Protein AF-A0A9R0U223-F1 (afdb_monomer_lite)

Secondary structure (DSSP, 8-state):
-HHHHHHHHHHHHHHTTTTTTS-HHHHHHH-S-GGGHHHHS-SB-PPPTTTT-SPP--HHHHHHHHHHHHHHHHHHHHHHHHHHHHTTPPPPPHHHHHHHHHHHHHHHHHHHHHT-SS-----HHHHHHHHHH----HHHHHHHHHHHHHHHHBHHHHHHHHTS-HHHHHHHHHHHHHHHHHHHHHGGGGS-TTSHHHHHHHHHHHHHHHHHHHHHHHHHHHHSS-S---S-HHHHHHHHHHTS----------------

pLDDT: mean 73.95, std 15.24, range [24.78, 93.31]

Organism: Triticum turgidum subsp. durum (NCBI:txid4567)

Radius of gyration: 22.35 Å; chains: 1; bounding box: 67×40×58 Å

Sequence (260 aa):
MSVAIVWLYAFFLTVGGAYKNAAPKTQFHCRTDRSGLVGGAPWITVPYPFQWGAPTFDAGECFAMMAAAFVALVESTGAFIAVSRYASATPCPPSVMSRGIGWQGVGILLAGLFGTANGCSVSVENAGLLGLTRVGSRRVVQISAGFMLFFSILGKFGAVFASIPGPIIAAIYCLLFAYVGMAGVGFLQFCNLNSFRTKFILGFSLFMGISVPQYFNEYTSVAGFGPVHTHARWVSSSANQVLFSYNGYHLTPRVKNQST

Foldseek 3Di:
DVLVVLQVVLACCQVVCVCVPPDVVCCQFSHLCPPVLLVPWDQFDDQDFQPVHDDDDQPLVVLQVVLVLVVLLVLQLVLLQLLCVLLVHDGDDPVNSVVVSVVQVVQQVVCVRSVVVDGRHDDPVVSVVCSVVSDPDPVVVVVVVVVVVVCVRRRSSVSSVVSRGPVSVVVVVVVVVVVSVVVVVVCCVVPDPVDPVVVCVVVVVVCCVPVQLVVQVVVCVVVVAGPDDDPPPSNRNNCCCRRHVDPPPPPPDPPPPPDD

InterPro domains:
  IPR006043 Nucleobase cation symporter 2 family [PF00860] (3-216)

Structure (mmCIF, N/CA/C/O backbone):
data_AF-A0A9R0U223-F1
#
_entry.id   AF-A0A9R0U223-F1
#
loop_
_atom_site.group_PDB
_atom_site.id
_atom_site.type_symbol
_atom_site.label_atom_id
_atom_site.label_alt_id
_atom_site.label_comp_id
_atom_site.label_asym_id
_atom_site.label_entity_id
_atom_site.label_seq_id
_atom_site.pdbx_PDB_ins_code
_atom_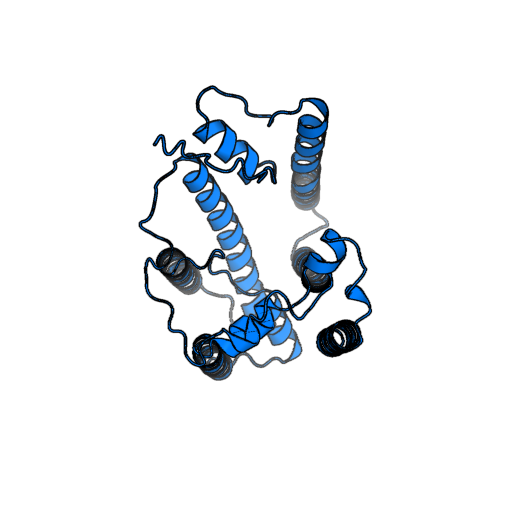site.Cartn_x
_atom_site.Cartn_y
_atom_site.Cartn_z
_atom_site.occupancy
_atom_site.B_iso_or_equiv
_atom_site.auth_seq_id
_atom_site.auth_comp_id
_atom_site.auth_asym_id
_atom_site.auth_atom_id
_atom_site.pdbx_PDB_model_num
ATOM 1 N N . MET A 1 1 ? -10.999 9.219 -18.852 1.00 51.84 1 MET A N 1
ATOM 2 C CA . MET A 1 1 ? -10.993 9.913 -20.162 1.00 51.84 1 MET A CA 1
ATOM 3 C C . MET A 1 1 ? -9.710 10.719 -20.372 1.00 51.84 1 MET A C 1
ATOM 5 O O . MET A 1 1 ? -9.021 10.445 -21.342 1.00 51.84 1 MET A O 1
ATOM 9 N N . SER A 1 2 ? -9.312 11.614 -19.458 1.00 61.16 2 SER A N 1
ATOM 10 C CA . SER A 1 2 ? -8.068 12.405 -19.586 1.00 61.16 2 SER A CA 1
ATOM 11 C C . SER A 1 2 ? -6.789 11.562 -19.711 1.00 61.16 2 SER A C 1
ATOM 13 O O . SER A 1 2 ? -5.981 11.817 -20.593 1.00 61.16 2 SER A O 1
ATOM 15 N N . VAL A 1 3 ? -6.631 10.510 -18.901 1.00 64.38 3 VAL A N 1
ATOM 16 C CA . VAL A 1 3 ? -5.433 9.642 -18.922 1.00 64.38 3 VAL A CA 1
ATOM 17 C C . VAL A 1 3 ? -5.239 8.946 -20.275 1.00 64.38 3 VAL A C 1
ATOM 19 O O . VAL A 1 3 ? -4.124 8.895 -20.783 1.00 64.38 3 VAL A O 1
ATOM 22 N N . ALA A 1 4 ? -6.323 8.467 -20.893 1.00 64.38 4 ALA A N 1
ATOM 23 C CA . ALA A 1 4 ? -6.270 7.824 -22.206 1.00 64.38 4 ALA A CA 1
ATOM 24 C C . ALA A 1 4 ? -5.874 8.816 -23.311 1.00 64.38 4 ALA A C 1
ATOM 26 O O . ALA A 1 4 ? -5.080 8.478 -24.180 1.00 64.38 4 ALA A O 1
ATOM 27 N N . ILE A 1 5 ? -6.370 10.056 -23.240 1.00 68.12 5 ILE A N 1
ATOM 28 C CA . ILE A 1 5 ? -6.022 11.127 -24.186 1.00 68.12 5 ILE A CA 1
ATOM 29 C C . ILE A 1 5 ? -4.547 11.519 -24.037 1.00 68.12 5 ILE A C 1
ATOM 31 O O . ILE A 1 5 ? -3.847 11.640 -25.037 1.00 68.12 5 ILE A O 1
ATOM 35 N N . VAL A 1 6 ? -4.049 11.663 -22.804 1.00 67.56 6 VAL A N 1
ATOM 36 C CA . VAL A 1 6 ? -2.641 12.008 -22.540 1.00 67.56 6 VAL A CA 1
ATOM 37 C C . VAL A 1 6 ? -1.705 10.866 -22.944 1.00 67.56 6 VAL A C 1
ATOM 39 O O . VAL A 1 6 ? -0.641 11.122 -23.503 1.00 67.56 6 VAL A O 1
ATOM 42 N N . TRP A 1 7 ? -2.102 9.608 -22.730 1.00 69.00 7 TRP A N 1
ATOM 43 C CA . TRP A 1 7 ? -1.337 8.453 -23.200 1.00 69.00 7 TRP A CA 1
ATOM 44 C C . TRP A 1 7 ? -1.310 8.373 -24.730 1.00 69.00 7 TRP A C 1
ATOM 46 O O . TRP A 1 7 ? -0.237 8.208 -25.302 1.00 69.00 7 TRP A O 1
ATOM 56 N N . LEU A 1 8 ? -2.450 8.572 -25.403 1.00 67.88 8 LEU A N 1
ATOM 57 C CA . LEU A 1 8 ? -2.513 8.635 -26.867 1.00 67.88 8 LEU A CA 1
ATOM 58 C C . LEU A 1 8 ? -1.667 9.787 -27.415 1.00 67.88 8 LEU A C 1
ATOM 60 O O . LEU A 1 8 ? -0.928 9.603 -28.375 1.00 67.88 8 LEU A O 1
ATOM 64 N N . TYR A 1 9 ? -1.709 10.956 -26.779 1.00 68.94 9 TYR A N 1
ATOM 65 C CA . TYR A 1 9 ? -0.876 12.099 -27.141 1.00 68.94 9 TYR A CA 1
ATOM 66 C C . TYR A 1 9 ? 0.623 11.793 -26.976 1.00 68.94 9 TYR A C 1
ATOM 68 O O . TYR A 1 9 ? 1.410 12.041 -27.889 1.00 68.94 9 TYR A O 1
ATOM 76 N N . ALA A 1 10 ? 1.019 11.170 -25.861 1.00 63.22 10 ALA A N 1
ATOM 77 C CA . ALA A 1 10 ? 2.394 10.722 -25.637 1.00 63.22 10 ALA A CA 1
ATOM 78 C C . ALA A 1 10 ? 2.822 9.636 -26.640 1.00 63.22 10 ALA A C 1
ATOM 80 O O . ALA A 1 10 ? 3.968 9.636 -27.092 1.00 63.22 10 ALA A O 1
ATOM 81 N N . PHE A 1 11 ? 1.908 8.745 -27.031 1.00 68.81 11 PHE A N 1
ATOM 82 C CA . PHE A 1 11 ? 2.122 7.729 -28.058 1.00 68.81 11 PHE A CA 1
ATOM 83 C C . PHE A 1 11 ? 2.348 8.364 -29.435 1.00 68.81 11 PHE A C 1
ATOM 85 O O . PHE A 1 11 ? 3.354 8.074 -30.080 1.00 68.81 11 PHE A O 1
ATOM 92 N N . PHE A 1 12 ? 1.497 9.305 -29.854 1.00 70.31 12 PHE A N 1
ATOM 93 C CA . PHE A 1 12 ? 1.663 10.026 -31.120 1.00 70.31 12 PHE A CA 1
ATOM 94 C C . PHE A 1 12 ? 2.957 10.846 -31.164 1.00 70.31 12 PHE A C 1
ATOM 96 O O . PHE A 1 12 ? 3.659 10.808 -32.171 1.00 70.31 12 PHE A O 1
ATOM 103 N N . LEU A 1 13 ? 3.334 11.523 -30.074 1.00 61.84 13 LEU A N 1
ATOM 104 C CA . LEU A 1 13 ? 4.612 12.242 -29.985 1.00 61.84 13 LEU A CA 1
ATOM 105 C C . LEU A 1 13 ? 5.828 11.305 -30.006 1.00 61.84 13 LEU A C 1
ATOM 107 O O . LEU A 1 13 ? 6.885 11.652 -30.539 1.00 61.84 13 LEU A O 1
ATOM 111 N N . THR A 1 14 ? 5.676 10.102 -29.452 1.00 64.75 14 THR A N 1
ATOM 112 C CA . THR A 1 14 ? 6.709 9.064 -29.473 1.00 64.75 14 THR A CA 1
ATOM 113 C C . THR A 1 14 ? 6.899 8.501 -30.885 1.00 64.75 14 THR A C 1
ATOM 115 O O . THR A 1 14 ? 8.029 8.444 -31.373 1.00 64.75 14 THR A O 1
ATOM 118 N N . VAL A 1 15 ? 5.807 8.168 -31.581 1.00 66.38 15 VAL A N 1
ATOM 119 C CA . VAL A 1 15 ? 5.828 7.672 -32.969 1.00 66.38 15 VAL A CA 1
ATOM 120 C C . VAL A 1 15 ? 6.282 8.763 -33.947 1.00 66.38 15 VAL A C 1
ATOM 122 O O . VAL A 1 15 ? 7.070 8.489 -34.850 1.00 66.38 15 VAL A O 1
ATOM 125 N N . GLY A 1 16 ? 5.873 10.015 -33.718 1.00 67.75 16 GLY A N 1
ATOM 126 C CA . GLY A 1 16 ? 6.268 11.190 -34.501 1.00 67.75 16 GLY A CA 1
ATOM 127 C C . GLY A 1 16 ? 7.748 11.574 -34.381 1.00 67.75 16 GLY A C 1
ATOM 128 O O . GLY A 1 16 ? 8.197 12.505 -35.040 1.00 67.75 16 GLY A O 1
ATOM 129 N N . GLY A 1 17 ? 8.533 10.869 -33.557 1.00 62.41 17 GLY A N 1
ATOM 130 C CA . GLY A 1 17 ? 9.980 11.055 -33.464 1.00 62.41 17 GLY A CA 1
ATOM 131 C C . GLY A 1 17 ? 10.426 12.305 -32.702 1.00 62.41 17 GLY A C 1
ATOM 132 O O . GLY A 1 17 ? 11.628 12.562 -32.647 1.00 62.41 17 GLY A O 1
ATOM 133 N N . ALA A 1 18 ? 9.506 13.031 -32.057 1.00 62.81 18 ALA A N 1
ATOM 134 C CA . ALA A 1 18 ? 9.793 14.266 -31.320 1.00 62.81 18 ALA A CA 1
ATOM 135 C C . ALA A 1 18 ? 10.836 14.070 -30.205 1.00 62.81 18 ALA A C 1
ATOM 137 O O . ALA A 1 18 ? 11.578 14.988 -29.864 1.00 62.81 18 ALA A O 1
ATOM 138 N N . TYR A 1 19 ? 10.936 12.852 -29.667 1.00 60.28 19 TYR A N 1
ATOM 139 C CA . TYR A 1 19 ? 11.882 12.519 -28.607 1.00 60.28 19 TYR A CA 1
ATOM 140 C C . TYR A 1 19 ? 13.204 11.913 -29.099 1.00 60.28 19 TYR A C 1
ATOM 142 O O . TYR A 1 19 ? 14.077 11.712 -28.265 1.00 60.28 19 TYR A O 1
ATOM 150 N N . LYS A 1 20 ? 13.412 11.653 -30.405 1.00 60.00 20 LYS A N 1
ATOM 151 C CA . LYS A 1 20 ? 14.610 10.947 -30.931 1.00 60.00 20 LYS A CA 1
ATOM 152 C C . LYS A 1 20 ? 15.938 11.680 -30.684 1.00 60.00 20 LYS A C 1
ATOM 154 O O . LYS A 1 20 ? 16.945 11.014 -30.483 1.00 60.00 20 LYS A O 1
ATOM 159 N N . ASN A 1 21 ? 15.916 13.013 -30.614 1.00 62.62 21 ASN A N 1
ATOM 160 C CA . ASN A 1 21 ? 17.100 13.860 -30.390 1.00 62.62 21 ASN A CA 1
ATOM 161 C C . ASN A 1 21 ? 17.096 14.568 -29.018 1.00 62.62 21 ASN A C 1
ATOM 163 O O . ASN A 1 21 ? 17.878 15.487 -28.789 1.00 62.62 21 ASN A O 1
ATOM 167 N N . ALA A 1 22 ? 16.189 14.189 -28.112 1.00 65.38 22 ALA A N 1
ATOM 168 C CA . ALA A 1 22 ? 16.089 14.789 -26.783 1.00 65.38 22 ALA A CA 1
ATOM 169 C C . ALA A 1 22 ? 17.088 14.161 -25.795 1.00 65.38 22 ALA A C 1
ATOM 171 O O . ALA A 1 22 ? 17.533 13.029 -25.974 1.00 65.38 22 ALA A O 1
ATOM 172 N N . ALA A 1 23 ? 17.401 14.883 -24.713 1.00 73.56 23 ALA A N 1
ATOM 173 C CA . ALA A 1 23 ? 18.298 14.405 -23.662 1.00 73.56 23 ALA A CA 1
ATOM 174 C C . ALA A 1 23 ? 17.864 13.026 -23.103 1.00 73.56 23 ALA A C 1
ATOM 176 O O . ALA A 1 23 ? 16.659 12.771 -22.984 1.00 73.56 23 ALA A O 1
ATOM 177 N N . PRO A 1 24 ? 18.808 12.159 -22.673 1.00 65.75 24 PRO A N 1
ATOM 178 C CA . PRO A 1 24 ? 18.503 10.793 -22.239 1.00 65.75 24 PRO A CA 1
ATOM 179 C C . PRO A 1 24 ? 17.458 10.738 -21.117 1.00 65.75 24 PRO A C 1
ATOM 181 O O . PRO A 1 24 ? 16.571 9.892 -21.134 1.00 65.75 24 PRO A O 1
ATOM 184 N N . LYS A 1 25 ? 17.492 11.693 -20.176 1.00 64.38 25 LYS A N 1
ATOM 185 C CA . LYS A 1 25 ? 16.481 11.817 -19.110 1.00 64.38 25 LYS A CA 1
ATOM 186 C C . LYS A 1 25 ? 15.067 11.993 -19.681 1.00 64.38 25 LYS A C 1
ATOM 188 O O . LYS A 1 25 ? 14.139 11.310 -19.257 1.00 64.38 25 LYS A O 1
ATOM 193 N N . THR A 1 26 ? 14.901 12.845 -20.688 1.00 62.66 26 THR A N 1
ATOM 194 C CA . THR A 1 26 ? 13.611 13.083 -21.353 1.00 62.66 26 THR A CA 1
ATOM 195 C C . THR A 1 26 ? 13.153 11.855 -22.141 1.00 62.66 26 THR A C 1
ATOM 197 O O . THR A 1 26 ? 11.971 11.517 -22.111 1.00 62.66 26 THR A O 1
ATOM 200 N N . GLN A 1 27 ? 14.076 11.123 -22.771 1.00 61.25 27 GLN A N 1
ATOM 201 C CA . GLN A 1 27 ? 13.756 9.850 -23.424 1.00 61.25 27 GLN A CA 1
ATOM 202 C C . GLN A 1 27 ? 13.343 8.750 -22.435 1.00 61.25 27 GLN A C 1
ATOM 204 O O . GLN A 1 27 ? 12.489 7.933 -22.759 1.00 61.25 27 GLN A O 1
ATOM 209 N N . PHE A 1 28 ? 13.894 8.722 -21.221 1.00 63.34 28 PHE A N 1
ATOM 210 C CA . PHE A 1 28 ? 13.507 7.732 -20.212 1.00 63.34 28 PHE A CA 1
ATOM 211 C C . PHE A 1 28 ? 12.171 8.040 -19.531 1.00 63.34 28 PHE A C 1
ATOM 213 O O . PHE A 1 28 ? 11.466 7.109 -19.145 1.00 63.34 28 PHE A O 1
ATOM 220 N N . HIS A 1 29 ? 11.818 9.314 -19.355 1.00 65.50 29 HIS A N 1
ATOM 221 C CA . HIS A 1 29 ? 10.621 9.696 -18.600 1.00 65.50 29 HIS A CA 1
ATOM 222 C C . HIS A 1 29 ? 9.393 9.988 -19.464 1.00 65.50 29 HIS A C 1
ATOM 224 O O . HIS A 1 29 ? 8.283 9.756 -18.994 1.00 65.50 29 HIS A O 1
ATOM 230 N N . CYS A 1 30 ? 9.566 10.463 -20.700 1.00 60.94 30 CYS A N 1
ATOM 231 C CA . CYS A 1 30 ? 8.455 10.934 -21.537 1.00 60.94 30 CYS A CA 1
ATOM 232 C C . CYS A 1 30 ? 8.073 9.966 -22.666 1.00 60.94 30 CYS A C 1
ATOM 234 O O . CYS A 1 30 ? 7.046 10.157 -23.313 1.00 60.94 30 CYS A O 1
ATOM 236 N N . ARG A 1 31 ? 8.892 8.941 -22.919 1.00 63.56 31 ARG A N 1
ATOM 237 C CA . ARG A 1 31 ? 8.754 8.060 -24.079 1.00 63.56 31 ARG A CA 1
ATOM 238 C C . ARG A 1 31 ? 7.931 6.810 -23.746 1.00 63.56 31 ARG A C 1
ATOM 240 O O . ARG A 1 31 ? 8.210 6.136 -22.758 1.00 63.56 31 ARG A O 1
ATOM 247 N N . THR A 1 32 ? 6.941 6.496 -24.583 1.00 59.47 32 THR A N 1
ATOM 248 C CA . THR A 1 32 ? 6.048 5.328 -24.407 1.00 59.47 32 THR A CA 1
ATOM 249 C C . THR A 1 32 ? 6.626 4.030 -24.985 1.00 59.47 32 THR A C 1
ATOM 251 O O . THR A 1 32 ? 6.289 2.950 -24.517 1.00 59.47 32 THR A O 1
ATOM 254 N N . ASP A 1 33 ? 7.557 4.082 -25.943 1.00 59.81 33 ASP A N 1
ATOM 255 C CA . ASP A 1 33 ? 8.194 2.900 -26.548 1.00 59.81 33 ASP A CA 1
ATOM 256 C C . ASP A 1 33 ? 9.480 2.494 -25.811 1.00 59.81 33 ASP A C 1
ATOM 258 O O . ASP A 1 33 ? 10.503 2.194 -26.429 1.00 59.81 33 ASP A O 1
ATOM 262 N N . ARG A 1 34 ? 9.486 2.501 -24.473 1.00 56.12 34 ARG A N 1
ATOM 263 C CA . ARG A 1 34 ? 10.662 2.078 -23.695 1.00 56.12 34 ARG A CA 1
ATOM 264 C C . ARG A 1 34 ? 11.057 0.647 -24.122 1.00 56.12 34 ARG A C 1
ATOM 266 O O . ARG A 1 34 ? 10.289 -0.293 -23.943 1.00 56.12 34 ARG A O 1
ATOM 273 N N . SER A 1 35 ? 12.202 0.523 -24.804 1.00 52.12 35 SER A N 1
ATOM 274 C CA . SER A 1 35 ? 12.886 -0.730 -25.181 1.00 52.12 35 SER A CA 1
ATOM 275 C C . SER A 1 35 ? 12.031 -1.887 -25.745 1.00 52.12 35 SER A C 1
ATOM 277 O O . SER A 1 35 ? 12.307 -3.042 -25.438 1.00 52.12 35 SER A O 1
ATOM 279 N N . GLY A 1 36 ? 10.989 -1.627 -26.546 1.00 58.66 36 GLY A N 1
ATOM 280 C CA . GLY A 1 36 ? 10.218 -2.703 -27.195 1.00 58.66 36 GLY A CA 1
ATOM 281 C C . GLY A 1 36 ? 9.462 -3.635 -26.234 1.00 58.66 36 GLY A C 1
ATOM 282 O O . GLY A 1 36 ? 9.112 -4.748 -26.625 1.00 58.66 36 GLY A O 1
ATOM 283 N N . LEU A 1 37 ? 9.177 -3.188 -25.003 1.00 62.00 37 LEU A N 1
ATOM 284 C CA . LEU A 1 37 ? 8.519 -3.982 -23.950 1.00 62.00 37 LEU A CA 1
ATOM 285 C C . LEU A 1 37 ? 7.217 -4.651 -24.418 1.00 62.00 37 LEU A C 1
ATOM 287 O O . LEU A 1 37 ? 6.949 -5.791 -24.065 1.00 62.00 37 LEU A O 1
ATOM 291 N N . VAL A 1 38 ? 6.430 -3.975 -25.258 1.00 62.31 38 VAL A N 1
ATOM 292 C CA . VAL A 1 38 ? 5.159 -4.504 -25.787 1.00 62.31 38 VAL A CA 1
ATOM 293 C C . VAL A 1 38 ? 5.377 -5.584 -26.860 1.00 62.31 38 VAL A C 1
ATOM 295 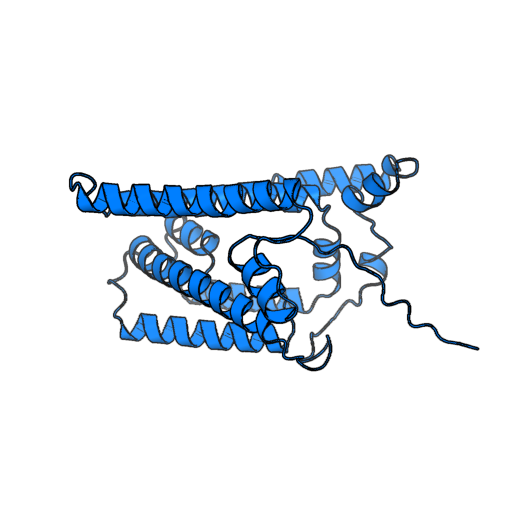O O . VAL A 1 38 ? 4.561 -6.497 -26.995 1.00 62.31 38 VAL A O 1
ATOM 298 N N . GLY A 1 39 ? 6.477 -5.499 -27.616 1.00 62.22 39 GLY A N 1
ATOM 299 C CA . GLY A 1 39 ? 6.843 -6.471 -28.651 1.00 62.22 39 GLY A CA 1
ATOM 300 C C . GLY A 1 39 ? 7.541 -7.713 -28.092 1.00 62.22 39 GLY A C 1
ATOM 301 O O . GLY A 1 39 ? 7.318 -8.807 -28.599 1.00 62.22 39 GLY A O 1
ATOM 302 N N . GLY A 1 40 ? 8.341 -7.547 -27.034 1.00 63.25 40 GLY A N 1
ATOM 303 C CA . GLY A 1 40 ? 9.061 -8.634 -26.361 1.00 63.25 40 GLY A CA 1
ATOM 304 C C . GLY A 1 40 ? 8.284 -9.328 -25.238 1.00 63.25 40 GLY A C 1
ATOM 305 O O . GLY A 1 40 ? 8.719 -10.374 -24.764 1.00 63.25 40 GLY A O 1
ATOM 306 N N . ALA A 1 41 ? 7.148 -8.775 -24.797 1.00 68.62 41 ALA A N 1
ATOM 307 C CA . ALA A 1 41 ? 6.349 -9.386 -23.740 1.00 68.62 41 ALA A CA 1
ATOM 308 C C . ALA A 1 41 ? 5.584 -10.624 -24.247 1.00 68.62 41 ALA A C 1
ATOM 310 O O . ALA A 1 41 ? 4.871 -10.538 -25.259 1.00 68.62 41 ALA A O 1
ATOM 311 N N . PRO A 1 42 ? 5.666 -11.763 -23.533 1.00 74.81 42 PRO A N 1
ATOM 312 C CA . PRO A 1 42 ? 4.854 -12.925 -23.850 1.00 74.81 42 PRO A CA 1
ATOM 313 C C . PRO A 1 42 ? 3.363 -12.602 -23.684 1.00 74.81 42 PRO A C 1
ATOM 315 O O . PRO A 1 42 ? 2.953 -11.767 -22.874 1.00 74.81 42 PRO A O 1
ATOM 318 N N . TRP A 1 43 ? 2.533 -13.260 -24.494 1.00 75.25 43 TRP A N 1
ATOM 319 C CA . TRP A 1 43 ? 1.080 -13.071 -24.459 1.00 75.25 43 TRP A CA 1
ATOM 320 C C . TRP A 1 43 ? 0.465 -13.538 -23.137 1.00 75.25 43 TRP A C 1
ATOM 322 O O . TRP A 1 43 ? -0.483 -12.918 -22.661 1.00 75.25 43 TRP A O 1
ATOM 332 N N . ILE A 1 44 ? 1.028 -14.593 -22.547 1.00 81.50 44 ILE A N 1
ATOM 333 C CA . ILE A 1 44 ? 0.591 -15.195 -21.290 1.00 81.50 44 ILE A CA 1
ATOM 334 C C . ILE A 1 44 ? 1.790 -15.214 -20.341 1.00 81.50 44 ILE A C 1
ATOM 336 O O . ILE A 1 44 ? 2.808 -15.831 -20.652 1.00 81.50 44 ILE A O 1
ATOM 340 N N . THR A 1 45 ? 1.654 -14.560 -19.190 1.00 78.06 45 THR A N 1
ATOM 341 C CA . THR A 1 45 ? 2.644 -14.567 -18.108 1.00 78.06 45 THR A CA 1
ATOM 342 C C . THR A 1 45 ? 1.934 -14.938 -16.820 1.00 78.06 45 THR A C 1
ATOM 344 O O . THR A 1 45 ? 1.061 -14.207 -16.361 1.00 78.06 45 THR A O 1
ATOM 347 N N . VAL A 1 46 ? 2.309 -16.064 -16.218 1.00 79.44 46 VAL A N 1
ATOM 348 C CA . VAL A 1 46 ? 1.785 -16.467 -14.910 1.00 79.44 46 VAL A CA 1
ATOM 349 C C . VAL A 1 46 ? 2.854 -16.167 -13.857 1.00 79.44 46 VAL A C 1
ATOM 351 O O . VAL A 1 46 ? 3.958 -16.704 -13.974 1.00 79.44 46 VAL A O 1
ATOM 354 N N . PRO A 1 47 ? 2.577 -15.312 -12.853 1.00 75.12 47 PRO A N 1
ATOM 355 C CA . PRO A 1 47 ? 3.530 -15.055 -11.784 1.00 75.12 47 PRO A CA 1
ATOM 356 C C . PRO A 1 47 ? 3.680 -16.322 -10.941 1.00 75.12 47 PRO A C 1
ATOM 358 O O . PRO A 1 47 ? 2.690 -16.917 -10.516 1.00 75.12 47 PRO A O 1
ATOM 361 N N . TYR A 1 48 ? 4.916 -16.744 -10.703 1.00 80.56 48 TYR A N 1
ATOM 362 C CA . TYR A 1 48 ? 5.225 -17.876 -9.835 1.00 80.56 48 TYR A CA 1
ATOM 363 C C . TYR A 1 48 ? 5.720 -17.366 -8.473 1.00 80.56 48 TYR A C 1
ATOM 365 O O . TYR A 1 48 ? 6.361 -16.310 -8.403 1.00 80.56 48 TYR A O 1
ATOM 373 N N . PRO A 1 49 ? 5.410 -18.072 -7.370 1.00 80.38 49 PRO A N 1
ATOM 374 C CA . PRO A 1 49 ? 5.917 -17.694 -6.056 1.00 80.38 49 PRO A CA 1
ATOM 375 C C . PRO A 1 49 ? 7.452 -17.703 -6.069 1.00 80.38 49 PRO A C 1
ATOM 377 O O . PRO A 1 49 ? 8.065 -18.546 -6.725 1.00 80.38 49 PRO A O 1
ATOM 380 N N . PHE A 1 50 ? 8.069 -16.757 -5.356 1.00 78.88 50 PHE A N 1
ATOM 381 C CA . PHE A 1 50 ? 9.528 -16.567 -5.295 1.00 78.88 50 PHE A CA 1
ATOM 382 C C . PHE A 1 50 ? 10.226 -16.208 -6.619 1.00 78.88 50 PHE A C 1
ATOM 384 O O . PHE A 1 50 ? 11.440 -16.376 -6.745 1.00 78.88 50 PHE A O 1
ATOM 391 N N . GLN A 1 51 ? 9.509 -15.643 -7.596 1.00 76.31 51 GLN A N 1
ATOM 392 C CA . GLN A 1 51 ? 10.114 -15.193 -8.861 1.00 76.31 51 GLN A CA 1
ATOM 393 C C . GLN A 1 51 ? 11.253 -14.171 -8.705 1.00 76.31 51 GLN A C 1
ATOM 395 O O . GLN A 1 51 ? 12.119 -14.079 -9.571 1.00 76.31 51 GLN A O 1
ATOM 400 N N . TRP A 1 52 ? 11.280 -13.445 -7.585 1.00 75.62 52 TRP A N 1
ATOM 401 C CA . TRP A 1 52 ? 12.275 -12.415 -7.277 1.00 75.62 52 TRP A CA 1
ATOM 402 C C . TRP A 1 52 ? 13.422 -12.905 -6.375 1.00 75.62 52 TRP A C 1
ATOM 404 O O . TRP A 1 52 ? 14.280 -12.110 -5.998 1.00 75.62 52 TRP A O 1
ATOM 414 N N . GLY A 1 53 ? 13.461 -14.200 -6.042 1.00 80.19 53 GLY A N 1
ATOM 415 C CA . GLY A 1 53 ? 14.453 -14.803 -5.149 1.00 80.19 53 GLY A CA 1
ATOM 416 C C . GLY A 1 53 ? 13.872 -15.280 -3.814 1.00 80.19 53 GLY A C 1
ATOM 417 O O . GLY A 1 53 ? 12.684 -15.118 -3.530 1.00 80.19 53 GLY A O 1
ATOM 418 N N . ALA A 1 54 ? 14.723 -15.908 -2.997 1.00 80.62 54 ALA A N 1
ATOM 419 C CA . ALA A 1 54 ? 14.356 -16.354 -1.654 1.00 80.62 54 ALA A CA 1
ATOM 420 C C . ALA A 1 54 ? 14.189 -15.151 -0.702 1.00 80.62 54 ALA A C 1
ATOM 422 O O . ALA A 1 54 ? 14.923 -14.169 -0.842 1.00 80.62 54 ALA A O 1
ATOM 423 N N . PRO A 1 55 ? 13.266 -15.213 0.277 1.00 78.50 55 PRO A N 1
ATOM 424 C CA . PRO A 1 55 ? 13.041 -14.119 1.211 1.00 78.50 55 PRO A CA 1
ATOM 425 C C . PRO A 1 55 ? 14.293 -13.894 2.063 1.00 78.50 55 PRO A C 1
ATOM 427 O O . PRO A 1 55 ? 14.755 -14.789 2.770 1.00 78.50 55 PRO A O 1
ATOM 430 N N . THR A 1 56 ? 14.848 -12.689 1.989 1.00 82.12 56 THR A N 1
ATOM 431 C CA . THR A 1 56 ? 15.952 -12.247 2.842 1.00 82.12 56 THR A CA 1
ATOM 432 C C . THR A 1 56 ? 15.398 -11.493 4.038 1.00 82.12 56 THR A C 1
ATOM 434 O O . THR A 1 56 ? 14.523 -10.645 3.882 1.00 82.12 56 THR A O 1
ATOM 437 N N . PHE A 1 57 ? 15.914 -11.782 5.229 1.00 80.94 57 PHE A N 1
ATOM 438 C CA . PHE A 1 57 ? 15.487 -11.112 6.451 1.00 80.94 57 PHE A CA 1
ATOM 439 C C . PHE A 1 57 ? 16.495 -10.025 6.833 1.00 80.94 57 PHE A C 1
ATOM 441 O O . PHE A 1 57 ? 17.589 -10.332 7.307 1.00 80.94 57 PHE A O 1
ATOM 448 N N . ASP A 1 58 ? 16.115 -8.763 6.639 1.00 79.69 58 ASP A N 1
ATOM 449 C CA . ASP A 1 58 ? 16.780 -7.616 7.257 1.00 79.69 58 ASP A CA 1
ATOM 450 C C . ASP A 1 58 ? 15.870 -7.061 8.355 1.00 79.69 58 ASP A C 1
ATOM 452 O O . ASP A 1 58 ? 14.722 -6.688 8.103 1.00 79.69 58 ASP A O 1
ATOM 456 N N . ALA A 1 59 ? 16.370 -7.029 9.592 1.00 75.69 59 ALA A N 1
ATOM 457 C CA . ALA A 1 59 ? 15.578 -6.597 10.738 1.00 75.69 59 ALA A CA 1
ATOM 458 C C . ALA A 1 59 ? 15.045 -5.166 10.565 1.00 75.69 59 ALA A C 1
ATOM 460 O O . ALA A 1 59 ? 13.929 -4.877 10.993 1.00 75.69 59 ALA A O 1
ATOM 461 N N . GLY A 1 60 ? 15.807 -4.282 9.914 1.00 72.44 60 GLY A N 1
ATOM 462 C CA . GLY A 1 60 ? 15.400 -2.899 9.742 1.00 72.44 60 GLY A CA 1
ATOM 463 C C . GLY A 1 60 ? 14.285 -2.722 8.718 1.00 72.44 60 GLY A C 1
ATOM 464 O O . GLY A 1 60 ? 13.294 -2.044 8.985 1.00 72.44 60 GLY A O 1
ATOM 465 N N . GLU A 1 61 ? 14.379 -3.401 7.580 1.00 73.31 61 GLU A N 1
ATOM 466 C CA . GLU A 1 61 ? 13.287 -3.418 6.600 1.00 73.31 61 GLU A CA 1
ATOM 467 C C . GLU A 1 61 ? 12.029 -4.096 7.166 1.00 73.31 61 GLU A C 1
ATOM 469 O O . GLU A 1 61 ? 10.908 -3.670 6.885 1.00 73.31 61 GLU A O 1
ATOM 474 N N . CYS A 1 62 ? 12.192 -5.095 8.040 1.00 80.69 62 CYS A N 1
ATOM 475 C CA . CYS A 1 62 ? 11.069 -5.751 8.708 1.00 80.69 62 CYS A CA 1
ATOM 476 C C . CYS A 1 62 ? 10.300 -4.797 9.625 1.00 80.69 62 CYS A C 1
ATOM 478 O O . CYS A 1 62 ? 9.077 -4.716 9.516 1.00 80.69 62 CYS A O 1
ATOM 480 N N . PHE A 1 63 ? 10.986 -4.033 10.485 1.00 79.31 63 PHE A N 1
ATOM 481 C CA . PHE A 1 63 ? 10.322 -3.007 11.299 1.00 79.31 63 PHE A CA 1
ATOM 482 C C . PHE A 1 63 ? 9.625 -1.964 10.427 1.00 79.31 63 PHE A C 1
ATOM 484 O O . PHE A 1 63 ? 8.543 -1.489 10.785 1.00 79.31 63 PHE A O 1
ATOM 491 N N . ALA A 1 64 ? 10.198 -1.665 9.260 1.00 75.50 64 ALA A N 1
ATOM 492 C CA . ALA A 1 64 ? 9.601 -0.727 8.334 1.00 75.50 64 ALA A CA 1
ATOM 493 C C . ALA A 1 64 ? 8.303 -1.191 7.709 1.00 75.50 64 ALA A C 1
ATOM 495 O O . ALA A 1 64 ? 7.295 -0.479 7.744 1.00 75.50 64 ALA A O 1
ATOM 496 N N . MET A 1 65 ? 8.301 -2.423 7.227 1.00 81.62 65 MET A N 1
ATOM 497 C CA . MET A 1 65 ? 7.100 -3.045 6.703 1.00 81.62 65 MET A CA 1
ATOM 498 C C . MET A 1 65 ? 6.054 -3.268 7.799 1.00 81.62 65 MET A C 1
ATOM 500 O O . MET A 1 65 ? 4.862 -3.161 7.528 1.00 81.62 65 MET A O 1
ATOM 504 N N . MET A 1 66 ? 6.467 -3.496 9.050 1.00 84.38 66 MET A N 1
ATOM 505 C CA . MET A 1 66 ? 5.548 -3.639 10.183 1.00 84.38 66 MET A CA 1
ATOM 506 C C . MET A 1 66 ? 4.823 -2.323 10.508 1.00 84.38 66 MET A C 1
ATOM 508 O O . MET A 1 66 ? 3.612 -2.324 10.731 1.00 84.38 66 MET A O 1
ATOM 512 N N . ALA A 1 67 ? 5.534 -1.192 10.473 1.00 82.12 67 ALA A N 1
ATOM 513 C CA . ALA A 1 67 ? 4.933 0.131 10.624 1.00 82.12 67 ALA A CA 1
ATOM 514 C C . ALA A 1 67 ? 4.004 0.479 9.447 1.00 82.12 67 ALA A C 1
ATOM 516 O O . ALA A 1 67 ? 2.885 0.944 9.667 1.00 82.12 67 ALA A O 1
ATOM 517 N N . ALA A 1 68 ? 4.417 0.189 8.208 1.00 82.12 68 ALA A N 1
ATOM 518 C CA . ALA A 1 68 ? 3.578 0.382 7.025 1.00 82.12 68 ALA A CA 1
ATOM 519 C C . ALA A 1 68 ? 2.298 -0.473 7.081 1.00 82.12 68 ALA A C 1
ATOM 521 O O . ALA A 1 68 ? 1.205 0.022 6.806 1.00 82.12 68 ALA A O 1
ATOM 522 N N . ALA A 1 69 ? 2.408 -1.733 7.514 1.00 85.50 69 ALA A N 1
ATOM 523 C CA . ALA A 1 69 ? 1.262 -2.608 7.732 1.00 85.50 69 ALA A CA 1
ATOM 524 C C . ALA A 1 69 ? 0.328 -2.054 8.817 1.00 85.50 69 ALA A C 1
ATOM 526 O O . ALA A 1 69 ? -0.886 -2.073 8.639 1.00 85.50 69 ALA A O 1
ATOM 527 N N . PHE A 1 70 ? 0.865 -1.499 9.909 1.00 86.38 70 PHE A N 1
ATOM 528 C CA . PHE A 1 70 ? 0.052 -0.851 10.941 1.00 86.38 70 PHE A CA 1
ATOM 529 C C . PHE A 1 70 ? -0.732 0.353 10.400 1.00 86.38 70 PHE A C 1
ATOM 531 O O . PHE A 1 70 ? -1.929 0.472 10.661 1.00 86.38 70 PHE A O 1
ATOM 538 N N . VAL A 1 71 ? -0.099 1.210 9.594 1.00 84.81 71 VAL A N 1
ATOM 539 C CA . VAL A 1 71 ? -0.786 2.332 8.932 1.00 84.81 71 VAL A CA 1
ATOM 540 C C . VAL A 1 71 ? -1.898 1.821 8.008 1.00 84.81 71 VAL A C 1
ATOM 542 O O . VAL A 1 71 ? -3.028 2.304 8.094 1.00 84.81 71 VAL A O 1
ATOM 545 N N . ALA A 1 72 ? -1.623 0.789 7.203 1.00 85.81 72 ALA A N 1
ATOM 546 C CA . ALA A 1 72 ? -2.618 0.169 6.326 1.00 85.81 72 ALA A CA 1
ATOM 547 C C . ALA A 1 72 ? -3.795 -0.451 7.107 1.00 85.81 72 ALA A C 1
ATOM 549 O O . ALA A 1 72 ? -4.938 -0.403 6.649 1.00 85.81 72 ALA A O 1
ATOM 550 N N . LEU A 1 73 ? -3.549 -1.000 8.302 1.00 88.06 73 LEU A N 1
ATOM 551 C CA . LEU A 1 73 ? -4.593 -1.517 9.194 1.00 88.06 73 LEU A CA 1
ATOM 552 C C . LEU A 1 73 ? -5.511 -0.402 9.716 1.00 88.06 73 LEU A C 1
ATOM 554 O O . LEU A 1 73 ? -6.736 -0.568 9.730 1.00 88.06 73 LEU A O 1
ATOM 558 N N . VAL A 1 74 ? -4.943 0.739 10.123 1.00 87.06 74 VAL A N 1
ATOM 559 C CA . VAL A 1 74 ? -5.720 1.908 10.571 1.00 87.06 74 VAL A CA 1
ATOM 560 C C . VAL A 1 74 ? -6.551 2.473 9.417 1.00 87.06 74 VAL A C 1
ATOM 562 O O . VAL A 1 74 ? -7.752 2.698 9.581 1.00 87.06 74 VAL A O 1
ATOM 565 N N . GLU A 1 75 ? -5.948 2.627 8.236 1.00 85.69 75 GLU A N 1
ATOM 566 C CA . GLU A 1 75 ? -6.633 3.060 7.013 1.00 85.69 75 GLU A CA 1
ATOM 567 C C . GLU A 1 75 ? -7.806 2.129 6.670 1.00 85.69 75 GLU A C 1
ATOM 569 O O . GLU A 1 75 ? -8.939 2.576 6.482 1.00 85.69 75 GLU A O 1
ATOM 574 N N . SER A 1 76 ? -7.560 0.818 6.666 1.00 87.50 76 SER A N 1
ATOM 575 C CA . SER A 1 76 ? -8.557 -0.196 6.309 1.00 87.50 76 SER A CA 1
ATOM 576 C C . SER A 1 76 ? -9.725 -0.230 7.293 1.00 87.50 76 SER A C 1
ATOM 578 O O . SER A 1 76 ? -10.881 -0.370 6.890 1.00 87.50 76 SER A O 1
ATOM 580 N N . THR A 1 77 ? -9.451 -0.026 8.583 1.00 88.12 77 THR A N 1
ATOM 581 C CA . THR A 1 77 ? -10.485 0.105 9.620 1.00 88.12 77 THR A CA 1
ATOM 582 C C . THR A 1 77 ? -11.385 1.315 9.353 1.00 88.12 77 THR A C 1
ATOM 584 O O . THR A 1 77 ? -12.612 1.192 9.371 1.00 88.12 77 THR A O 1
ATOM 587 N N . GLY A 1 78 ? -10.792 2.473 9.038 1.00 85.50 78 GLY A N 1
ATOM 588 C CA . GLY A 1 78 ? -11.536 3.674 8.650 1.00 85.50 78 GLY A CA 1
ATOM 589 C C . GLY A 1 78 ? -12.380 3.455 7.392 1.00 85.50 78 GLY A C 1
ATOM 590 O O . GLY A 1 78 ? -13.556 3.824 7.354 1.00 85.50 78 GLY A O 1
ATOM 591 N N . ALA A 1 79 ? -11.821 2.768 6.395 1.00 85.38 79 ALA A N 1
ATOM 592 C CA . ALA A 1 79 ? -12.517 2.438 5.161 1.00 85.38 79 ALA A CA 1
ATOM 593 C C . ALA A 1 79 ? -13.709 1.489 5.387 1.00 85.38 79 ALA A C 1
ATOM 595 O O . ALA A 1 79 ? -14.774 1.721 4.817 1.00 85.38 79 ALA A O 1
ATOM 596 N N . PHE A 1 80 ? -13.604 0.474 6.257 1.00 86.88 80 PHE A N 1
ATOM 597 C CA . PHE A 1 80 ? -14.745 -0.390 6.605 1.00 86.88 80 PHE A CA 1
ATOM 598 C C . PHE A 1 80 ? -15.896 0.396 7.239 1.00 86.88 80 PHE A C 1
ATOM 600 O O . PHE A 1 80 ? -17.061 0.193 6.881 1.00 86.88 80 PHE A O 1
ATOM 607 N N . ILE A 1 81 ? -15.578 1.321 8.149 1.00 85.69 81 ILE A N 1
ATOM 608 C CA . ILE A 1 81 ? -16.571 2.201 8.771 1.00 85.69 81 ILE A CA 1
ATOM 609 C C . ILE A 1 81 ? -17.226 3.078 7.698 1.00 85.69 81 ILE A C 1
ATOM 611 O O . ILE A 1 81 ? -18.451 3.149 7.638 1.00 85.69 81 ILE A O 1
ATOM 615 N N . ALA A 1 82 ? -16.447 3.679 6.799 1.00 84.19 82 ALA A N 1
ATOM 616 C CA . ALA A 1 82 ? -16.954 4.507 5.705 1.00 84.19 82 ALA A CA 1
ATOM 617 C C . ALA A 1 82 ? -17.886 3.738 4.757 1.00 84.19 82 ALA A C 1
ATOM 619 O O . ALA A 1 82 ? -19.017 4.153 4.505 1.00 84.19 82 ALA A O 1
ATOM 620 N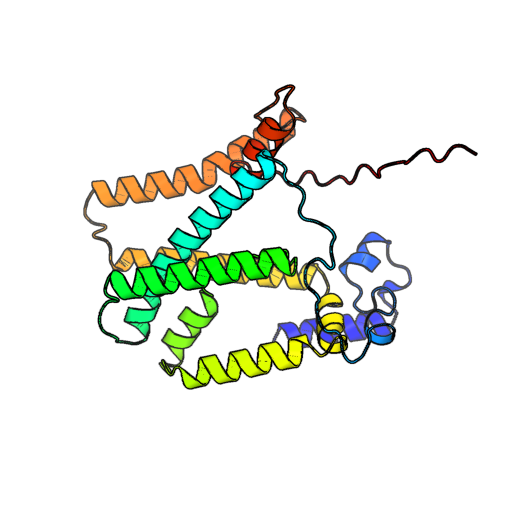 N . VAL A 1 83 ? -17.431 2.576 4.286 1.00 84.50 83 VAL A N 1
ATOM 621 C CA . VAL A 1 83 ? -18.157 1.694 3.366 1.00 84.50 83 VAL A CA 1
ATOM 622 C C . VAL A 1 83 ? -19.475 1.227 3.967 1.00 84.50 83 VAL A C 1
ATOM 624 O O . VAL A 1 83 ? -20.491 1.261 3.277 1.00 84.50 83 VAL A O 1
ATOM 627 N N . SER A 1 84 ? -19.493 0.840 5.249 1.00 85.31 84 SER A N 1
ATOM 628 C CA . SER A 1 84 ? -20.734 0.420 5.918 1.00 85.31 84 SER A CA 1
ATOM 629 C C . SER A 1 84 ? -21.807 1.513 5.882 1.00 85.31 84 SER A C 1
ATOM 631 O O . SER A 1 84 ? -22.985 1.226 5.681 1.00 85.31 84 SER A O 1
ATOM 633 N N . ARG A 1 85 ? -21.387 2.780 5.967 1.00 80.38 85 ARG A N 1
ATOM 634 C CA . ARG A 1 85 ? -22.278 3.943 5.935 1.00 80.38 85 ARG A CA 1
ATOM 635 C C . ARG A 1 85 ? -22.724 4.278 4.520 1.00 80.38 85 ARG A C 1
ATOM 637 O O . ARG A 1 85 ? -23.911 4.502 4.303 1.00 80.38 85 ARG A O 1
ATOM 644 N N . TYR A 1 86 ? -21.810 4.254 3.551 1.00 81.81 86 TYR A N 1
ATOM 645 C CA . TYR A 1 86 ? -22.143 4.467 2.140 1.00 81.81 86 TYR A CA 1
ATOM 646 C C . TYR A 1 86 ? -23.081 3.393 1.584 1.00 81.81 86 TYR A C 1
ATOM 648 O O . TYR A 1 86 ? -23.988 3.707 0.820 1.00 81.81 86 TYR A O 1
ATOM 656 N N . ALA A 1 87 ? -22.924 2.145 2.024 1.00 79.12 87 ALA A N 1
ATOM 657 C CA . ALA A 1 87 ? -23.822 1.049 1.679 1.00 79.12 87 ALA A CA 1
ATOM 658 C C . ALA A 1 87 ? -25.174 1.101 2.417 1.00 79.12 87 ALA A C 1
ATOM 660 O O . ALA A 1 87 ? -26.013 0.237 2.175 1.00 79.12 87 ALA A O 1
ATOM 661 N N . SER A 1 88 ? -25.380 2.064 3.332 1.00 77.62 88 SER A N 1
ATOM 662 C CA . SER A 1 88 ? -26.530 2.108 4.255 1.00 77.62 88 SER A CA 1
ATOM 663 C C . SER A 1 88 ? -26.754 0.781 4.995 1.00 77.62 88 SER A C 1
ATOM 665 O O . SER A 1 88 ? -27.883 0.387 5.279 1.00 77.62 88 SER A O 1
ATOM 667 N N . ALA A 1 89 ? -25.662 0.072 5.284 1.00 75.44 89 ALA A N 1
ATOM 668 C CA . ALA A 1 89 ? -25.681 -1.193 5.995 1.00 75.44 89 ALA A CA 1
ATOM 669 C C . ALA A 1 89 ? -25.579 -0.960 7.509 1.00 75.44 89 ALA A C 1
ATOM 671 O O . ALA A 1 89 ? -25.151 0.098 7.975 1.00 75.44 89 ALA A O 1
ATOM 672 N N . THR A 1 90 ? -25.949 -1.973 8.294 1.00 78.25 90 THR A N 1
ATOM 673 C CA . THR A 1 90 ? -25.741 -1.949 9.746 1.00 78.25 90 THR A CA 1
ATOM 674 C C . THR A 1 90 ? -24.257 -1.739 10.070 1.00 78.25 90 THR A C 1
ATOM 676 O O . THR A 1 90 ? -23.411 -2.306 9.366 1.00 78.25 90 THR A O 1
ATOM 679 N N . PRO A 1 91 ? -23.923 -0.991 11.141 1.00 76.44 91 PRO A N 1
ATOM 680 C CA . PRO A 1 91 ? -22.546 -0.846 11.601 1.00 76.44 91 PRO A CA 1
ATOM 681 C C . PRO A 1 91 ? -21.853 -2.206 11.701 1.00 76.44 91 PRO A C 1
ATOM 683 O O . PRO A 1 91 ? -22.430 -3.170 12.208 1.00 76.44 91 PRO A O 1
ATOM 686 N N . CYS A 1 92 ? -20.630 -2.295 11.178 1.00 76.44 92 CYS A N 1
ATOM 687 C CA . CYS A 1 92 ? -19.897 -3.554 11.121 1.00 76.44 92 CYS A CA 1
ATOM 688 C C . CYS A 1 92 ? -19.617 -4.062 12.550 1.00 76.44 92 CYS A C 1
ATOM 690 O O . CYS A 1 92 ? -18.938 -3.361 13.307 1.00 76.44 92 CYS A O 1
ATOM 692 N N . PRO A 1 93 ? -20.110 -5.250 12.952 1.00 85.50 93 PRO A N 1
ATOM 693 C CA . PRO A 1 93 ? -19.794 -5.792 14.265 1.00 85.50 93 PRO A CA 1
ATOM 694 C C . PRO A 1 93 ? -18.288 -6.106 14.357 1.00 85.50 93 PRO A C 1
ATOM 696 O O . PRO A 1 93 ? -17.685 -6.505 13.351 1.00 85.50 93 PRO A O 1
ATOM 699 N N . PRO A 1 94 ? -17.665 -6.007 15.549 1.00 84.75 94 PRO A N 1
ATOM 700 C CA . PRO A 1 94 ? -16.220 -6.209 15.711 1.00 84.75 94 PRO A CA 1
ATOM 701 C C . PRO A 1 94 ? -15.708 -7.554 15.172 1.00 84.75 94 PRO A C 1
ATOM 703 O O . PRO A 1 94 ? -14.598 -7.636 14.647 1.00 84.75 94 PRO A O 1
ATOM 706 N N . SER A 1 95 ? -16.535 -8.603 15.233 1.00 86.31 95 SER A N 1
ATOM 707 C CA . SER A 1 95 ? -16.205 -9.934 14.711 1.00 86.31 95 SER A CA 1
ATOM 708 C C . SER A 1 95 ? -16.059 -9.970 13.186 1.00 86.31 95 SER A C 1
ATOM 710 O O . SER A 1 95 ? -15.209 -10.692 12.669 1.00 86.31 95 SER A O 1
ATOM 712 N N . VAL A 1 96 ? -16.845 -9.185 12.443 1.00 86.06 96 VAL A N 1
ATOM 713 C CA . VAL A 1 96 ? -16.743 -9.102 10.976 1.00 86.06 96 VAL A CA 1
ATOM 714 C C . VAL A 1 96 ? -15.538 -8.257 10.575 1.00 86.06 96 VAL A C 1
ATOM 716 O O . VAL A 1 96 ? -14.821 -8.627 9.648 1.00 86.06 96 VAL A O 1
ATOM 719 N N . MET A 1 97 ? -15.262 -7.181 11.315 1.00 86.06 97 MET A N 1
ATOM 720 C CA . MET A 1 97 ? -14.084 -6.343 11.086 1.00 86.06 97 MET A CA 1
ATOM 721 C C . MET A 1 97 ? -12.782 -7.117 11.318 1.00 86.06 97 MET A C 1
ATOM 723 O O . MET A 1 97 ? -11.896 -7.095 10.468 1.00 86.06 97 MET A O 1
ATOM 727 N N . SER A 1 98 ? -12.701 -7.887 12.409 1.00 88.88 98 SER A N 1
ATOM 728 C CA . SER A 1 98 ? -11.552 -8.755 12.694 1.00 88.88 98 SER A CA 1
ATOM 729 C C . SER A 1 98 ? -11.328 -9.801 11.595 1.00 88.88 98 SER A C 1
ATOM 731 O O . SER A 1 98 ? -10.198 -9.998 11.154 1.00 88.88 98 SER A O 1
ATOM 733 N N . ARG A 1 99 ? -12.398 -10.416 11.070 1.00 90.25 99 ARG A N 1
ATOM 734 C CA . ARG A 1 99 ? -12.304 -11.360 9.941 1.00 90.25 99 ARG A CA 1
ATOM 735 C C . ARG A 1 99 ? -11.832 -10.691 8.649 1.00 90.25 99 ARG A C 1
ATOM 737 O O . ARG A 1 99 ? -11.032 -11.280 7.928 1.00 90.25 99 ARG A O 1
ATOM 744 N N . GLY A 1 100 ? -12.313 -9.480 8.361 1.00 87.44 100 GLY A N 1
ATOM 745 C CA . GLY A 1 100 ? -11.886 -8.698 7.198 1.00 87.44 100 GLY A CA 1
ATOM 746 C C . GLY A 1 100 ? -10.399 -8.351 7.255 1.00 87.44 100 GLY A C 1
ATOM 747 O O . GLY A 1 100 ? -9.673 -8.595 6.294 1.00 87.44 100 GLY A O 1
ATOM 748 N N . ILE A 1 101 ? -9.937 -7.880 8.414 1.00 89.31 101 ILE A N 1
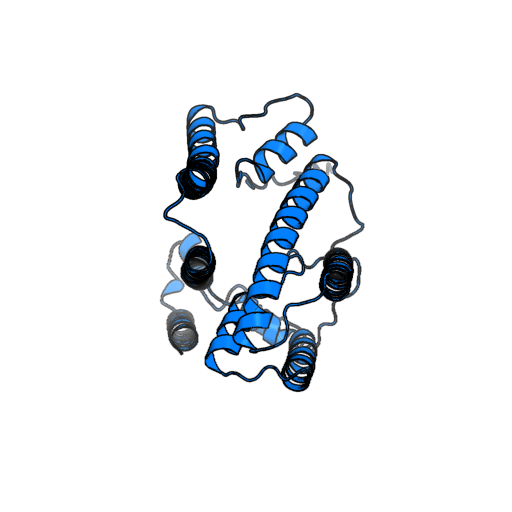ATOM 749 C CA . ILE A 1 101 ? -8.523 -7.588 8.678 1.00 89.31 101 ILE A CA 1
ATOM 750 C C . ILE A 1 101 ? -7.666 -8.863 8.611 1.00 89.31 101 ILE A C 1
ATOM 752 O O . ILE A 1 101 ? -6.582 -8.853 8.032 1.00 89.31 101 ILE A O 1
ATOM 756 N N . GLY A 1 102 ? -8.160 -9.987 9.139 1.00 90.38 102 GLY A N 1
ATOM 757 C CA . GLY A 1 102 ? -7.476 -11.276 9.028 1.00 90.38 102 GLY A CA 1
ATOM 758 C C . GLY A 1 102 ? -7.252 -11.689 7.570 1.00 90.38 102 GLY A C 1
ATOM 759 O O . GLY A 1 102 ? -6.146 -12.080 7.201 1.00 90.38 102 GLY A O 1
ATOM 760 N N . TRP A 1 103 ? -8.268 -11.531 6.714 1.00 89.88 103 TRP A N 1
ATOM 761 C CA . TRP A 1 103 ? -8.142 -11.821 5.281 1.00 89.88 103 TRP A CA 1
ATOM 762 C C . TRP A 1 103 ? -7.199 -10.852 4.559 1.00 89.88 103 TRP A C 1
ATOM 764 O O . TRP A 1 103 ? -6.450 -11.264 3.675 1.00 89.88 103 TRP A O 1
ATOM 774 N N . GLN A 1 104 ? -7.183 -9.582 4.965 1.00 89.69 104 GLN A N 1
ATOM 775 C CA . GLN A 1 104 ? -6.212 -8.608 4.472 1.00 89.69 104 GLN A CA 1
ATOM 776 C C . GLN A 1 104 ? -4.773 -9.031 4.798 1.00 89.69 104 GLN A C 1
ATOM 778 O O . GLN A 1 104 ? -3.923 -9.002 3.912 1.00 89.69 104 GLN A O 1
ATOM 783 N N . GLY A 1 105 ? -4.505 -9.487 6.026 1.00 89.00 105 GLY A N 1
ATOM 784 C CA . GLY A 1 105 ? -3.190 -9.999 6.423 1.00 89.00 105 GLY A CA 1
ATOM 785 C C . GLY A 1 105 ? -2.747 -11.212 5.598 1.00 89.00 105 GLY A C 1
ATOM 786 O O . GLY A 1 105 ? -1.612 -11.256 5.127 1.00 89.00 105 GLY A O 1
ATOM 787 N N . VAL A 1 106 ? -3.658 -12.157 5.338 1.00 90.75 106 VAL A N 1
ATOM 788 C CA . VAL A 1 106 ? -3.398 -13.291 4.428 1.00 90.75 106 VAL A CA 1
ATOM 789 C C . VAL A 1 106 ? -3.067 -12.796 3.017 1.00 90.75 106 VAL A C 1
ATOM 791 O O . VAL A 1 106 ? -2.123 -13.284 2.401 1.00 90.75 106 VAL A O 1
ATOM 794 N N . GLY A 1 107 ? -3.792 -11.789 2.524 1.00 89.06 107 GLY A N 1
ATOM 795 C CA . GLY A 1 107 ? -3.501 -11.137 1.248 1.00 89.06 107 GLY A CA 1
ATOM 796 C C . GLY A 1 107 ? -2.102 -10.522 1.203 1.00 89.06 107 GLY A C 1
ATOM 797 O O . GLY A 1 107 ? -1.382 -10.746 0.238 1.00 89.06 107 GLY A O 1
ATOM 798 N N . ILE A 1 108 ? -1.680 -9.820 2.261 1.00 88.25 108 ILE A N 1
ATOM 799 C CA . ILE A 1 108 ? -0.333 -9.234 2.371 1.00 88.25 108 ILE A CA 1
ATOM 800 C C . ILE A 1 108 ? 0.754 -10.322 2.365 1.00 88.25 108 ILE A C 1
ATOM 802 O O . ILE A 1 108 ? 1.782 -10.151 1.714 1.00 88.25 108 ILE A O 1
ATOM 806 N N . LEU A 1 109 ? 0.532 -11.459 3.033 1.00 88.06 109 LEU A N 1
ATOM 807 C CA . LEU A 1 109 ? 1.473 -12.586 3.009 1.00 88.06 109 LEU A CA 1
ATOM 808 C C . LEU A 1 109 ? 1.613 -13.185 1.605 1.00 88.06 109 LEU A C 1
ATOM 810 O O . LEU A 1 109 ? 2.728 -13.430 1.146 1.00 88.06 109 LEU A O 1
ATOM 814 N N . LEU A 1 110 ? 0.493 -13.390 0.906 1.00 87.56 110 LEU A N 1
ATOM 815 C CA . LEU A 1 110 ? 0.504 -13.868 -0.477 1.00 87.56 110 LEU A CA 1
ATOM 816 C C . LEU A 1 110 ? 1.161 -12.843 -1.412 1.00 87.56 110 LEU A C 1
ATOM 818 O O . LEU A 1 110 ? 1.996 -13.210 -2.230 1.00 87.56 110 LEU A O 1
ATOM 822 N N . ALA A 1 111 ? 0.857 -11.557 -1.249 1.00 85.62 111 ALA A N 1
ATOM 823 C CA . ALA A 1 111 ? 1.508 -10.464 -1.963 1.00 85.62 111 ALA A CA 1
ATOM 824 C C . ALA A 1 111 ? 3.039 -10.509 -1.793 1.00 85.62 111 ALA A C 1
ATOM 826 O O . ALA A 1 111 ? 3.778 -10.489 -2.779 1.00 85.62 111 ALA A O 1
ATOM 827 N N . GLY A 1 112 ? 3.522 -10.683 -0.559 1.00 84.00 112 GLY A N 1
ATOM 828 C CA . GLY A 1 112 ? 4.947 -10.862 -0.272 1.00 84.00 112 GLY A CA 1
ATOM 829 C C . GLY A 1 112 ? 5.549 -12.101 -0.945 1.00 84.00 112 GLY A C 1
ATOM 830 O O . GLY A 1 112 ? 6.626 -12.020 -1.528 1.00 84.00 112 GLY A O 1
ATOM 831 N N . LEU A 1 113 ? 4.834 -13.231 -0.943 1.00 84.44 113 LEU A N 1
ATOM 832 C CA . LEU A 1 113 ? 5.284 -14.493 -1.548 1.00 84.44 113 LEU A CA 1
ATOM 833 C C . LEU A 1 113 ? 5.451 -14.409 -3.075 1.00 84.44 113 LEU A C 1
ATOM 835 O O . LEU A 1 113 ? 6.408 -14.942 -3.641 1.00 84.44 113 LEU A O 1
ATOM 839 N N . PHE A 1 114 ? 4.516 -13.739 -3.750 1.00 83.25 114 PHE A N 1
ATOM 840 C CA . PHE A 1 114 ? 4.577 -13.488 -5.193 1.00 83.25 114 PHE A CA 1
ATOM 841 C C . PHE A 1 114 ? 5.469 -12.279 -5.543 1.00 83.25 114 PHE A C 1
ATOM 843 O O . PHE A 1 114 ? 5.727 -12.010 -6.721 1.00 83.25 114 PHE A O 1
ATOM 850 N N . GLY A 1 115 ? 5.976 -11.572 -4.526 1.00 78.38 115 GLY A N 1
ATOM 851 C CA . GLY A 1 115 ? 6.827 -10.393 -4.652 1.00 78.38 115 GLY A CA 1
ATOM 852 C C . GLY A 1 115 ? 6.119 -9.213 -5.307 1.00 78.38 115 GLY A C 1
ATOM 853 O O . GLY A 1 115 ? 6.731 -8.456 -6.060 1.00 78.38 115 GLY A O 1
ATOM 854 N N . THR A 1 116 ? 4.821 -9.045 -5.054 1.00 72.00 116 THR A N 1
ATOM 855 C CA . THR A 1 116 ? 4.151 -7.793 -5.393 1.00 72.00 116 THR A CA 1
ATOM 856 C C . THR A 1 116 ? 4.689 -6.733 -4.438 1.00 72.00 116 THR A C 1
ATOM 858 O O . THR A 1 116 ? 4.395 -6.762 -3.248 1.00 72.00 116 THR A O 1
ATOM 861 N N . ALA A 1 117 ? 5.492 -5.798 -4.951 1.00 63.81 117 ALA A N 1
ATOM 862 C CA . ALA A 1 117 ? 6.131 -4.727 -4.172 1.00 63.81 117 ALA A CA 1
ATOM 863 C C . ALA A 1 117 ? 5.146 -3.830 -3.384 1.00 63.81 117 ALA A C 1
ATOM 865 O O . ALA A 1 117 ? 5.570 -2.996 -2.591 1.00 63.81 117 ALA A O 1
ATOM 866 N N . ASN A 1 118 ? 3.840 -4.007 -3.600 1.00 66.75 118 ASN A N 1
ATOM 867 C CA . ASN A 1 118 ? 2.759 -3.331 -2.901 1.00 66.75 118 ASN A CA 1
ATOM 868 C C . ASN A 1 118 ? 1.999 -4.344 -2.031 1.00 66.75 118 ASN A C 1
ATOM 870 O O . ASN A 1 118 ? 1.635 -5.422 -2.507 1.00 66.75 118 ASN A O 1
ATOM 874 N N . GLY A 1 119 ? 1.731 -3.989 -0.772 1.00 68.50 119 GLY A N 1
ATOM 875 C CA . GLY A 1 119 ? 0.874 -4.780 0.113 1.00 68.50 119 GLY A CA 1
ATOM 876 C C . GLY A 1 119 ? -0.611 -4.671 -0.252 1.00 68.50 119 GLY A C 1
ATOM 877 O O . GLY A 1 119 ? -1.041 -3.728 -0.916 1.00 68.50 119 GLY A O 1
ATOM 878 N N . CYS A 1 120 ? -1.423 -5.624 0.206 1.00 75.88 120 CYS A N 1
ATOM 879 C CA . CYS A 1 120 ? -2.877 -5.550 0.065 1.00 75.88 120 CYS A CA 1
ATOM 880 C C . CYS A 1 120 ? -3.485 -4.585 1.102 1.00 75.88 120 CYS A C 1
ATOM 882 O O . CYS A 1 120 ? -3.397 -4.827 2.307 1.00 75.88 120 CYS A O 1
ATOM 884 N N . SER A 1 121 ? -4.157 -3.528 0.637 1.00 80.56 121 SER A N 1
ATOM 885 C CA . SER A 1 121 ? -4.951 -2.609 1.472 1.00 80.56 121 SER A CA 1
ATOM 886 C C . SER A 1 121 ? -6.367 -2.438 0.916 1.00 80.56 121 SER A C 1
ATOM 888 O O . SER A 1 121 ? -6.663 -2.838 -0.216 1.00 80.56 121 SER A O 1
ATOM 890 N N . VAL A 1 122 ? -7.264 -1.867 1.720 1.00 81.50 122 VAL A N 1
ATOM 891 C CA . VAL A 1 122 ? -8.609 -1.500 1.267 1.00 81.50 122 VAL A CA 1
ATOM 892 C C . VAL A 1 122 ? -8.512 -0.313 0.307 1.00 81.50 122 VAL A C 1
ATOM 894 O O . VAL A 1 122 ? -7.891 0.698 0.607 1.00 81.50 122 VAL A O 1
ATOM 897 N N . SER A 1 123 ? -9.161 -0.413 -0.854 1.00 81.75 123 SER A N 1
ATOM 898 C CA . SER A 1 123 ? -9.181 0.678 -1.833 1.00 81.75 123 SER A CA 1
ATOM 899 C C . SER A 1 123 ? -10.198 1.757 -1.445 1.00 81.75 123 SER A C 1
ATOM 901 O O . SER A 1 123 ? -11.414 1.535 -1.498 1.00 81.75 123 SER A O 1
ATOM 903 N N . VAL A 1 124 ? -9.694 2.944 -1.096 1.00 78.12 124 VAL A N 1
ATOM 904 C CA . VAL A 1 124 ? -10.504 4.141 -0.801 1.00 78.12 124 VAL A CA 1
ATOM 905 C C . VAL A 1 124 ? -11.283 4.609 -2.036 1.00 78.12 124 VAL A C 1
ATOM 907 O O . VAL A 1 124 ? -12.423 5.055 -1.921 1.00 78.12 124 VAL A O 1
ATOM 910 N N . GLU A 1 125 ? -10.722 4.440 -3.232 1.00 81.75 125 GLU A N 1
ATOM 911 C CA . GLU A 1 125 ? -11.389 4.757 -4.502 1.00 81.75 125 GLU A CA 1
ATOM 912 C C . GLU A 1 125 ? -12.647 3.907 -4.707 1.00 81.75 125 GLU A C 1
ATOM 914 O O . GLU A 1 125 ? -13.713 4.429 -5.033 1.00 81.75 125 GLU A O 1
ATOM 919 N N . ASN A 1 126 ? -12.549 2.599 -4.449 1.00 84.38 126 ASN A N 1
ATOM 920 C CA . ASN A 1 126 ? -13.684 1.684 -4.562 1.00 84.38 126 ASN A CA 1
ATOM 921 C C . ASN A 1 126 ? -14.759 1.985 -3.507 1.00 84.38 126 ASN A C 1
ATOM 923 O O . ASN A 1 126 ? -15.953 1.890 -3.796 1.00 84.38 126 ASN A O 1
ATOM 927 N N . ALA A 1 127 ? -14.351 2.387 -2.299 1.00 81.38 127 ALA A N 1
ATOM 928 C CA . ALA A 1 127 ? -15.271 2.852 -1.264 1.00 81.38 127 ALA A CA 1
ATOM 929 C C . ALA A 1 127 ? -16.013 4.136 -1.684 1.00 81.38 127 ALA A C 1
ATOM 931 O O . ALA A 1 127 ? -17.223 4.248 -1.476 1.00 81.38 127 ALA A O 1
ATOM 932 N N . GLY A 1 128 ? -15.313 5.078 -2.318 1.00 79.31 128 GLY A N 1
ATOM 933 C CA . GLY A 1 128 ? -15.901 6.294 -2.878 1.00 79.31 128 GLY A CA 1
ATOM 934 C C . GLY A 1 128 ? -16.871 6.014 -4.027 1.00 79.31 128 GLY A C 1
ATOM 935 O O . GLY A 1 128 ? -17.987 6.539 -4.047 1.00 79.31 128 GLY A O 1
ATOM 936 N N . LEU A 1 129 ? -16.491 5.12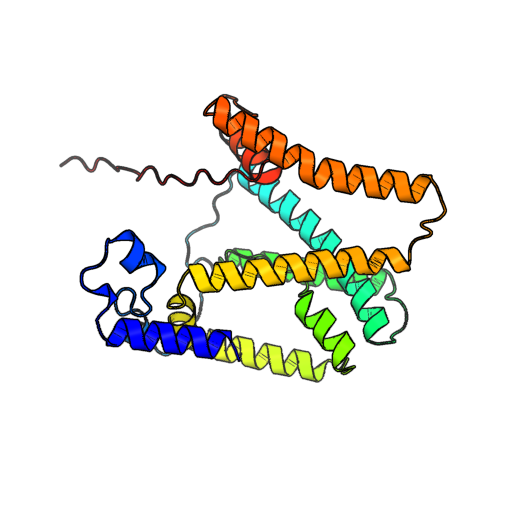5 -4.950 1.00 82.56 129 LEU A N 1
ATOM 937 C CA . LEU A 1 129 ? -17.343 4.695 -6.059 1.00 82.56 129 LEU A CA 1
ATOM 938 C C . LEU A 1 129 ? -18.632 4.034 -5.560 1.00 82.56 129 LEU A C 1
ATOM 940 O O . LEU A 1 129 ? -19.705 4.269 -6.118 1.00 82.56 129 LEU A O 1
ATOM 944 N N . LEU A 1 130 ? -18.551 3.240 -4.492 1.00 85.38 130 LEU A N 1
ATOM 945 C CA . LEU A 1 130 ? -19.721 2.670 -3.833 1.00 85.38 130 LEU A CA 1
ATOM 946 C C . LEU A 1 130 ? -20.659 3.760 -3.291 1.00 85.38 130 LEU A C 1
ATOM 948 O O . LEU A 1 130 ? -21.871 3.654 -3.471 1.00 85.38 130 LEU A O 1
ATOM 952 N N . GLY A 1 131 ? -20.119 4.815 -2.674 1.00 80.25 131 GLY A N 1
ATOM 953 C CA . GLY A 1 131 ? -20.912 5.953 -2.198 1.00 80.25 131 GLY A CA 1
ATOM 954 C C . GLY A 1 131 ? -21.663 6.686 -3.313 1.00 80.25 131 GLY A C 1
ATOM 955 O O . GLY A 1 131 ? -22.791 7.132 -3.100 1.00 80.25 131 GLY A O 1
ATOM 956 N N . LEU A 1 132 ? -21.079 6.757 -4.513 1.00 83.81 132 LEU A N 1
ATOM 957 C CA . LEU A 1 132 ? -21.700 7.383 -5.685 1.00 83.81 132 LEU A CA 1
ATOM 958 C C . LEU A 1 132 ? -22.726 6.475 -6.373 1.00 83.81 132 LEU A C 1
ATOM 960 O O . LEU A 1 132 ? -23.835 6.903 -6.679 1.00 83.81 132 LEU A O 1
ATOM 964 N N . THR A 1 133 ? -22.358 5.220 -6.626 1.00 85.56 133 THR A N 1
ATOM 965 C CA . THR A 1 133 ? -23.185 4.270 -7.389 1.00 85.56 133 THR A CA 1
ATOM 966 C C . THR A 1 133 ? -24.286 3.631 -6.550 1.00 85.56 133 THR A C 1
ATOM 968 O O . THR A 1 133 ? -25.264 3.144 -7.108 1.00 85.56 133 THR A O 1
ATOM 971 N N . ARG A 1 134 ? -24.140 3.618 -5.217 1.00 81.44 134 ARG A N 1
ATOM 972 C CA . ARG A 1 134 ? -25.022 2.925 -4.261 1.00 81.44 134 ARG A CA 1
ATOM 973 C C . ARG A 1 134 ? -25.182 1.420 -4.533 1.00 81.44 134 ARG A C 1
ATOM 975 O O . ARG A 1 134 ? -26.127 0.797 -4.055 1.00 81.44 134 ARG A O 1
ATOM 982 N N . VAL A 1 135 ? -24.252 0.805 -5.268 1.00 83.12 135 VAL A N 1
ATOM 983 C CA . VAL A 1 135 ? -24.278 -0.631 -5.597 1.00 83.12 135 VAL A CA 1
ATOM 984 C C . VAL A 1 135 ? -23.330 -1.399 -4.671 1.00 83.12 135 VAL A C 1
ATOM 986 O O . VAL A 1 135 ? -22.173 -1.641 -4.995 1.00 83.12 135 VAL A O 1
ATOM 989 N N . GLY A 1 136 ? -23.835 -1.830 -3.512 1.00 80.06 136 GLY A N 1
ATOM 990 C CA . GLY A 1 136 ? -23.098 -2.631 -2.514 1.00 80.06 136 GLY A CA 1
ATOM 991 C C . GLY A 1 136 ? -23.092 -4.143 -2.761 1.00 80.06 136 GLY A C 1
ATOM 992 O O . GLY A 1 136 ? -23.023 -4.926 -1.814 1.00 80.06 136 GLY A O 1
ATOM 993 N N . SER A 1 137 ? -23.232 -4.587 -4.013 1.00 85.94 137 SER A N 1
ATOM 994 C CA . SER A 1 137 ? -23.396 -6.010 -4.332 1.00 85.94 137 SER A CA 1
ATOM 995 C C . SER A 1 137 ? -22.065 -6.766 -4.353 1.00 85.94 137 SER A C 1
ATOM 997 O O . SER A 1 137 ? -21.152 -6.432 -5.108 1.00 85.94 137 SER A O 1
ATOM 999 N N . ARG A 1 138 ? -21.989 -7.876 -3.602 1.00 86.25 138 ARG A N 1
ATOM 1000 C CA . ARG A 1 138 ? -20.815 -8.774 -3.583 1.00 86.25 138 ARG A CA 1
ATOM 1001 C C . ARG A 1 138 ? -20.487 -9.356 -4.962 1.00 86.25 138 ARG A C 1
ATOM 1003 O O . ARG A 1 138 ? -19.319 -9.596 -5.251 1.00 86.25 138 ARG A O 1
ATOM 1010 N N . ARG A 1 139 ? -21.497 -9.552 -5.822 1.00 90.12 139 ARG A N 1
ATOM 1011 C CA . ARG A 1 139 ? -21.305 -10.109 -7.173 1.00 90.12 139 ARG A CA 1
ATOM 1012 C C . ARG A 1 139 ? -20.470 -9.186 -8.056 1.00 90.12 139 ARG A C 1
ATOM 1014 O O . ARG A 1 139 ? -19.637 -9.673 -8.806 1.00 90.12 139 ARG A O 1
ATOM 1021 N N . VAL A 1 140 ? -20.652 -7.870 -7.932 1.00 88.62 140 VAL A N 1
ATOM 1022 C CA . VAL A 1 140 ? -19.884 -6.882 -8.710 1.00 88.62 140 VAL A CA 1
ATOM 1023 C C . VAL A 1 140 ? -18.400 -6.982 -8.364 1.00 88.62 140 VAL A C 1
ATOM 1025 O O . VAL A 1 140 ? -17.562 -7.055 -9.258 1.00 88.62 140 VAL A O 1
ATOM 1028 N N . VAL A 1 141 ? -18.084 -7.086 -7.070 1.00 88.12 141 VAL A N 1
ATOM 1029 C CA . VAL A 1 141 ? -16.704 -7.241 -6.592 1.00 88.12 141 VAL A CA 1
ATOM 1030 C C . VAL A 1 141 ? -16.099 -8.571 -7.057 1.00 88.12 141 VAL A C 1
ATOM 1032 O O . VAL A 1 141 ? -14.966 -8.591 -7.523 1.00 88.12 141 VAL A O 1
ATOM 1035 N N . GLN A 1 142 ? -16.854 -9.673 -6.994 1.00 90.19 142 GLN A N 1
ATOM 1036 C CA . GLN A 1 142 ? -16.394 -10.989 -7.461 1.00 90.19 142 GLN A CA 1
ATOM 1037 C C . GLN A 1 142 ? -16.112 -11.013 -8.969 1.00 90.19 142 GLN A C 1
ATOM 1039 O O . GLN A 1 142 ? -15.077 -11.523 -9.391 1.00 90.19 142 GLN A O 1
ATOM 1044 N N . ILE A 1 143 ? -17.002 -10.429 -9.777 1.00 92.75 143 ILE A N 1
ATOM 1045 C CA . ILE A 1 143 ? -16.822 -10.326 -11.230 1.00 92.75 143 ILE A CA 1
ATOM 1046 C C . ILE A 1 143 ? -15.605 -9.446 -11.546 1.00 92.75 143 ILE A C 1
ATOM 1048 O O . ILE A 1 143 ? -14.761 -9.838 -12.349 1.00 92.75 143 ILE A O 1
ATOM 1052 N N . SER A 1 144 ? -15.460 -8.301 -10.868 1.00 88.94 144 SER A N 1
ATOM 1053 C CA . SER A 1 144 ? -14.291 -7.426 -11.017 1.00 88.94 144 SER A CA 1
ATOM 1054 C C . SER A 1 144 ? -12.984 -8.138 -10.658 1.00 88.94 144 SER A C 1
ATOM 1056 O O . SER A 1 144 ? -11.998 -7.989 -11.374 1.00 88.94 144 SER A O 1
ATOM 1058 N N . ALA A 1 145 ? -12.965 -8.930 -9.582 1.00 88.94 145 ALA A N 1
ATOM 1059 C CA . ALA A 1 145 ? -11.797 -9.719 -9.198 1.00 88.94 145 ALA A CA 1
ATOM 1060 C C . ALA A 1 145 ? -11.450 -10.774 -10.263 1.00 88.94 145 ALA A C 1
ATOM 1062 O O . ALA A 1 145 ? -10.281 -10.939 -10.603 1.00 88.94 145 ALA A O 1
ATOM 1063 N N . GLY A 1 146 ? -12.458 -11.433 -10.846 1.00 91.00 146 GLY A N 1
ATOM 1064 C CA . GLY A 1 146 ? -12.270 -12.356 -11.968 1.00 91.00 146 GLY A CA 1
ATOM 1065 C C . GLY A 1 146 ? -11.641 -11.680 -13.189 1.00 91.00 146 GLY A C 1
ATOM 1066 O O . GLY A 1 146 ? -10.680 -12.202 -13.753 1.00 91.00 146 GLY A O 1
ATOM 1067 N N . PHE A 1 147 ? -12.111 -10.483 -13.553 1.00 90.38 147 PHE A N 1
ATOM 1068 C CA . PHE A 1 147 ? -11.504 -9.696 -14.631 1.00 90.38 147 PHE A CA 1
ATOM 1069 C C . PHE A 1 147 ? -10.071 -9.262 -14.312 1.00 90.38 147 PHE A C 1
ATOM 1071 O O . PHE A 1 147 ? -9.215 -9.332 -15.190 1.00 90.38 147 PHE A O 1
ATOM 1078 N N . MET A 1 148 ? -9.780 -8.856 -13.073 1.00 88.06 148 MET A N 1
ATOM 1079 C CA . MET A 1 148 ? -8.415 -8.507 -12.662 1.00 88.06 148 MET A CA 1
ATOM 1080 C C . MET A 1 148 ? -7.461 -9.700 -12.778 1.00 88.06 148 MET A C 1
ATOM 1082 O O . MET A 1 148 ? -6.368 -9.544 -13.314 1.00 88.06 148 MET A O 1
ATOM 1086 N N . LEU A 1 149 ? -7.880 -10.896 -12.350 1.00 87.94 149 LEU A N 1
ATOM 1087 C CA . LEU A 1 149 ? -7.087 -12.119 -12.510 1.00 87.94 149 LEU A CA 1
ATOM 1088 C C . LEU A 1 149 ? -6.870 -12.462 -13.988 1.00 87.94 149 LEU A C 1
ATOM 1090 O O . LEU A 1 149 ? -5.748 -12.758 -14.390 1.00 87.94 149 LEU A O 1
ATOM 1094 N N . PHE A 1 150 ? -7.919 -12.363 -14.806 1.00 87.94 150 PHE A N 1
ATOM 1095 C CA . PHE A 1 150 ? -7.834 -12.611 -16.243 1.00 87.94 150 PHE A CA 1
ATOM 1096 C C . PHE A 1 150 ? -6.853 -11.654 -16.937 1.00 87.94 150 PHE A C 1
ATOM 1098 O O . PHE A 1 150 ? -5.959 -12.097 -17.657 1.00 87.94 150 PHE A O 1
ATOM 1105 N N . PHE A 1 151 ? -6.961 -10.347 -16.678 1.00 84.00 151 PHE A N 1
ATOM 1106 C CA . PHE A 1 151 ? -6.055 -9.351 -17.252 1.00 84.00 151 PHE A CA 1
ATOM 1107 C C . PHE A 1 151 ? -4.632 -9.441 -16.698 1.00 84.00 151 PHE A C 1
ATOM 1109 O O . PHE A 1 151 ? -3.691 -9.127 -17.422 1.00 84.00 151 PHE A O 1
ATOM 1116 N N . SER A 1 152 ? -4.454 -9.908 -15.460 1.00 83.31 152 SER A N 1
ATOM 1117 C CA . SER A 1 152 ? -3.126 -10.121 -14.879 1.00 83.31 152 SER A CA 1
ATOM 1118 C C . SER A 1 152 ? -2.329 -11.210 -15.604 1.00 83.31 152 SER A C 1
ATOM 1120 O O . SER A 1 152 ? -1.104 -11.147 -15.604 1.00 83.31 152 SER A O 1
ATOM 1122 N N . ILE A 1 153 ? -2.998 -12.197 -16.210 1.00 84.81 153 ILE A N 1
ATOM 1123 C CA . ILE A 1 153 ? -2.349 -13.281 -16.967 1.00 84.81 153 ILE A CA 1
ATOM 1124 C C . ILE A 1 153 ? -1.893 -12.788 -18.352 1.00 84.81 153 ILE A C 1
ATOM 1126 O O . ILE A 1 153 ? -0.949 -13.326 -18.933 1.00 84.81 153 ILE A O 1
ATOM 1130 N N . LEU A 1 154 ? -2.532 -11.742 -18.887 1.00 84.25 154 LEU A N 1
ATOM 1131 C CA . LEU A 1 154 ? -2.180 -11.159 -20.178 1.00 84.25 154 LEU A CA 1
ATOM 1132 C C . LEU A 1 154 ? -0.927 -10.283 -20.040 1.00 84.25 154 LEU A C 1
ATOM 1134 O O . LEU A 1 154 ? -1.007 -9.078 -19.797 1.00 84.25 154 LEU A O 1
ATOM 1138 N N . GLY A 1 155 ? 0.246 -10.882 -20.256 1.00 75.19 155 GLY A N 1
ATOM 1139 C CA . GLY A 1 155 ? 1.548 -10.221 -20.098 1.00 75.19 155 GLY A CA 1
ATOM 1140 C C . GLY A 1 155 ? 1.691 -8.940 -20.926 1.00 75.19 155 GLY A C 1
ATOM 1141 O O . GLY A 1 155 ? 2.277 -7.956 -20.473 1.00 75.19 155 GLY A O 1
ATOM 1142 N N . LYS A 1 156 ? 1.058 -8.889 -22.104 1.00 77.38 156 LYS A N 1
ATOM 1143 C CA . LYS A 1 156 ? 1.011 -7.678 -22.938 1.00 77.38 156 LYS A CA 1
ATOM 1144 C C . LYS A 1 156 ? 0.230 -6.532 -22.312 1.00 77.38 156 LYS A C 1
ATOM 1146 O O . LYS A 1 156 ? 0.615 -5.380 -22.481 1.00 77.38 156 LYS A O 1
ATOM 1151 N N . PHE A 1 157 ? -0.842 -6.830 -21.584 1.00 77.25 157 PHE A N 1
ATOM 1152 C CA . PHE A 1 157 ? -1.616 -5.809 -20.885 1.00 77.25 157 PHE A CA 1
ATOM 1153 C C . PHE A 1 157 ? -0.774 -5.188 -19.763 1.00 77.25 157 PHE A C 1
ATOM 1155 O O . PHE A 1 157 ? -0.687 -3.966 -19.656 1.00 77.25 157 PHE A O 1
ATOM 1162 N N . GLY A 1 158 ? -0.034 -6.020 -19.020 1.00 73.44 158 GLY A N 1
ATOM 1163 C CA . GLY A 1 158 ? 0.973 -5.560 -18.059 1.00 73.44 158 GLY A CA 1
ATOM 1164 C C . GLY A 1 158 ? 2.080 -4.713 -18.702 1.00 73.44 158 GLY A C 1
ATOM 1165 O O . GLY A 1 158 ? 2.434 -3.659 -18.175 1.00 73.44 158 GLY A O 1
ATOM 1166 N N . ALA A 1 159 ? 2.578 -5.112 -19.877 1.00 72.00 159 ALA A N 1
ATOM 1167 C CA . ALA A 1 159 ? 3.593 -4.356 -20.614 1.00 72.00 159 ALA A CA 1
ATOM 1168 C C . ALA A 1 159 ? 3.093 -2.977 -21.082 1.00 72.00 159 ALA A C 1
ATOM 1170 O O . ALA A 1 159 ? 3.852 -2.009 -21.061 1.00 72.00 159 ALA A O 1
ATOM 1171 N N . VAL A 1 160 ? 1.813 -2.860 -21.451 1.00 75.00 160 VAL A N 1
ATOM 1172 C CA . VAL A 1 160 ? 1.189 -1.568 -21.777 1.00 75.00 160 VAL A CA 1
ATOM 1173 C C . VAL A 1 160 ? 1.133 -0.666 -20.543 1.00 75.00 160 VAL A C 1
ATOM 1175 O O . VAL A 1 160 ? 1.497 0.504 -20.646 1.00 75.00 160 VAL A O 1
ATOM 1178 N N . PHE A 1 161 ? 0.780 -1.179 -19.362 1.00 74.12 161 PHE A N 1
ATOM 1179 C CA . PHE A 1 161 ? 0.839 -0.372 -18.136 1.00 74.12 161 PHE A CA 1
ATOM 1180 C C . PHE A 1 161 ? 2.265 0.038 -17.761 1.00 74.12 161 PHE A C 1
ATOM 1182 O O . PHE A 1 161 ? 2.489 1.185 -17.381 1.00 74.12 161 PHE A O 1
ATOM 1189 N N . ALA A 1 162 ? 3.244 -0.853 -17.931 1.00 73.56 162 ALA A N 1
ATOM 1190 C CA . ALA A 1 162 ? 4.655 -0.536 -17.711 1.00 73.56 162 ALA A CA 1
ATOM 1191 C C . ALA A 1 162 ? 5.199 0.506 -18.710 1.00 73.56 162 ALA A C 1
ATOM 1193 O O . ALA A 1 162 ? 6.187 1.182 -18.426 1.00 73.56 162 ALA A O 1
ATOM 1194 N N . SER A 1 163 ? 4.551 0.656 -19.870 1.00 71.75 163 SER A N 1
ATOM 1195 C CA . SER A 1 163 ? 4.900 1.655 -20.885 1.00 71.75 163 SER A CA 1
ATOM 1196 C C . SER A 1 163 ? 4.409 3.070 -20.559 1.00 71.75 163 SER A C 1
ATOM 1198 O O . SER A 1 163 ? 4.775 4.019 -21.255 1.00 71.75 163 SER A O 1
ATOM 1200 N N . ILE A 1 164 ? 3.575 3.237 -19.522 1.00 77.25 164 ILE A N 1
ATOM 1201 C CA . ILE A 1 164 ? 3.025 4.544 -19.159 1.00 77.25 164 ILE A CA 1
ATOM 1202 C C . ILE A 1 164 ? 4.154 5.448 -18.626 1.00 77.25 164 ILE A C 1
ATOM 1204 O O . ILE A 1 164 ? 4.855 5.075 -17.682 1.00 77.25 164 ILE A O 1
ATOM 1208 N N . PRO A 1 165 ? 4.322 6.660 -19.188 1.00 74.25 165 PRO A N 1
ATOM 1209 C CA . PRO A 1 165 ? 5.300 7.636 -18.727 1.00 74.25 165 PRO A CA 1
ATOM 1210 C C . PRO A 1 165 ? 5.187 7.942 -17.229 1.00 74.25 165 PRO A C 1
ATOM 1212 O O . PRO A 1 165 ? 4.100 8.211 -16.710 1.00 74.25 165 PRO A O 1
ATOM 1215 N N . GLY A 1 166 ? 6.335 8.004 -16.550 1.00 75.19 166 GLY A N 1
ATOM 1216 C CA . GLY A 1 166 ? 6.420 8.327 -15.121 1.00 75.19 166 GLY A CA 1
ATOM 1217 C C . GLY A 1 166 ? 5.700 9.624 -14.707 1.00 75.19 166 GLY A C 1
ATOM 1218 O O . GLY A 1 166 ? 5.023 9.611 -13.681 1.00 75.19 166 GLY A O 1
ATOM 1219 N N . PRO A 1 167 ? 5.753 10.721 -15.494 1.00 75.81 167 PRO A N 1
ATOM 1220 C CA . PRO A 1 167 ? 5.028 11.951 -15.170 1.00 75.81 167 PRO A CA 1
ATOM 1221 C C . PRO A 1 167 ? 3.504 11.781 -15.093 1.00 75.81 167 PRO A C 1
ATOM 1223 O O . PRO A 1 167 ? 2.864 12.415 -14.260 1.00 75.81 167 PRO A O 1
ATOM 1226 N N . ILE A 1 168 ? 2.916 10.908 -15.922 1.00 79.69 168 ILE A N 1
ATOM 1227 C CA . ILE A 1 168 ? 1.467 10.642 -15.898 1.00 79.69 168 ILE A CA 1
ATOM 1228 C C . ILE A 1 168 ? 1.104 9.922 -14.603 1.00 79.69 168 ILE A C 1
ATOM 1230 O O . ILE A 1 168 ? 0.151 10.299 -13.926 1.00 79.69 168 ILE A O 1
ATOM 1234 N N . ILE A 1 169 ? 1.899 8.916 -14.240 1.00 77.31 169 ILE A N 1
ATOM 1235 C CA . ILE A 1 169 ? 1.727 8.167 -12.998 1.00 77.31 169 ILE A CA 1
ATOM 1236 C C . ILE A 1 169 ? 1.846 9.101 -11.783 1.00 77.31 169 ILE A C 1
ATOM 1238 O O . ILE A 1 169 ? 0.986 9.072 -10.909 1.00 77.31 169 ILE A O 1
ATOM 1242 N N . ALA A 1 170 ? 2.840 9.994 -11.762 1.00 75.31 170 ALA A N 1
ATOM 1243 C CA . ALA A 1 170 ? 3.001 10.985 -10.696 1.00 75.31 170 ALA A CA 1
ATOM 1244 C C . ALA A 1 170 ? 1.806 11.953 -10.592 1.00 75.31 170 ALA A C 1
ATOM 1246 O O . ALA A 1 170 ? 1.331 12.228 -9.491 1.00 75.31 170 ALA A O 1
ATOM 1247 N N . ALA A 1 171 ? 1.284 12.436 -11.725 1.00 80.00 171 ALA A N 1
ATOM 1248 C CA . ALA A 1 171 ? 0.113 13.313 -11.749 1.00 80.00 171 ALA A CA 1
ATOM 1249 C C . ALA A 1 171 ? -1.150 12.611 -11.225 1.00 80.00 171 ALA A C 1
ATOM 1251 O O . ALA A 1 171 ? -1.914 13.201 -10.461 1.00 80.00 171 ALA A O 1
ATOM 1252 N N . ILE A 1 172 ? -1.352 11.340 -11.591 1.00 83.12 172 ILE A N 1
ATOM 1253 C CA . ILE A 1 172 ? -2.457 10.528 -11.071 1.00 83.12 172 ILE A CA 1
ATOM 1254 C C . ILE A 1 172 ? -2.304 10.355 -9.559 1.00 83.12 172 ILE A C 1
ATOM 1256 O O . ILE A 1 172 ? -3.240 10.663 -8.828 1.00 83.12 172 ILE A O 1
ATOM 1260 N N . TYR A 1 173 ? -1.125 9.956 -9.072 1.00 80.25 173 TYR A N 1
ATOM 1261 C CA . TYR A 1 173 ? -0.887 9.808 -7.635 1.00 80.25 173 TYR A CA 1
ATOM 1262 C C . TYR A 1 173 ? -1.113 11.105 -6.854 1.00 80.25 173 TYR A C 1
ATOM 1264 O O . TYR A 1 173 ? -1.673 11.055 -5.766 1.00 80.25 173 TYR A O 1
ATOM 1272 N N . CYS A 1 174 ? -0.761 12.268 -7.406 1.00 82.44 174 CYS A N 1
ATOM 1273 C CA . CYS A 1 174 ? -1.045 13.558 -6.772 1.00 82.44 174 CYS A CA 1
ATOM 1274 C C . CYS A 1 174 ? -2.552 13.761 -6.527 1.00 82.44 174 CYS A C 1
ATOM 1276 O O . CYS A 1 174 ? -2.960 14.129 -5.423 1.00 82.44 174 CYS A O 1
ATOM 1278 N N . LEU A 1 175 ? -3.388 13.453 -7.524 1.00 85.56 175 LEU A N 1
ATOM 1279 C CA . LEU A 1 175 ? -4.845 13.524 -7.387 1.00 85.56 175 LEU A CA 1
ATOM 1280 C C . LEU A 1 175 ? -5.386 12.466 -6.421 1.00 85.56 175 LEU A C 1
ATOM 1282 O O . LEU A 1 175 ? -6.281 12.766 -5.633 1.00 85.56 175 LEU A O 1
ATOM 1286 N N . LEU A 1 176 ? -4.840 11.249 -6.456 1.00 81.38 176 LEU A N 1
ATOM 1287 C CA . LEU A 1 176 ? -5.248 10.170 -5.559 1.00 81.38 176 LEU A CA 1
ATOM 1288 C C . LEU A 1 176 ? -4.930 10.497 -4.100 1.00 81.38 176 LEU A C 1
ATOM 1290 O O . LEU A 1 176 ? -5.808 10.378 -3.251 1.00 81.38 176 LEU A O 1
ATOM 1294 N N . PHE A 1 177 ? -3.725 10.989 -3.802 1.00 80.50 177 PHE A N 1
ATOM 1295 C CA . PHE A 1 177 ? -3.364 11.413 -2.450 1.00 80.50 177 PHE A CA 1
ATOM 1296 C C . PHE A 1 177 ? -4.226 12.581 -1.964 1.00 80.50 177 PHE A C 1
ATOM 1298 O O . PHE A 1 177 ? -4.662 12.573 -0.813 1.00 80.50 177 PHE A O 1
ATOM 1305 N N . ALA A 1 178 ? -4.543 13.545 -2.835 1.00 84.75 178 ALA A N 1
ATOM 1306 C CA . ALA A 1 178 ? -5.472 14.622 -2.500 1.00 84.75 178 ALA A CA 1
ATOM 1307 C C . ALA A 1 178 ? -6.884 14.088 -2.197 1.00 84.75 178 ALA A C 1
ATOM 1309 O O . ALA A 1 178 ? -7.505 14.499 -1.216 1.00 84.75 178 ALA A O 1
ATOM 1310 N N . TYR A 1 179 ? -7.380 13.137 -2.995 1.00 83.06 179 TYR A N 1
ATOM 1311 C CA . TYR A 1 179 ? -8.684 12.508 -2.785 1.00 83.06 179 TYR A CA 1
ATOM 1312 C C . TYR A 1 179 ? -8.743 11.719 -1.473 1.00 83.06 179 TYR A C 1
ATOM 1314 O O . TYR A 1 179 ? -9.673 11.909 -0.691 1.00 83.06 179 TYR A O 1
ATOM 1322 N N . VAL A 1 180 ? -7.738 10.884 -1.194 1.00 80.75 180 VAL A N 1
ATOM 1323 C CA . VAL A 1 180 ? -7.637 10.115 0.058 1.00 80.75 180 VAL A CA 1
ATOM 1324 C C . VAL A 1 180 ? -7.532 11.054 1.264 1.00 80.75 180 VAL A C 1
ATOM 1326 O O . VAL A 1 180 ? -8.235 10.858 2.257 1.00 80.75 180 VAL A O 1
ATOM 1329 N N . GLY A 1 181 ? -6.737 12.125 1.160 1.00 83.50 181 GLY A N 1
ATOM 1330 C CA . GLY A 1 181 ? -6.635 13.154 2.196 1.00 83.50 181 GLY A CA 1
ATOM 1331 C C . GLY A 1 181 ? -7.981 13.825 2.488 1.00 83.50 181 GLY A C 1
ATOM 1332 O O . GLY A 1 181 ? -8.396 13.910 3.646 1.00 83.50 181 GLY A O 1
ATOM 1333 N N . MET A 1 182 ? -8.715 14.227 1.446 1.00 84.19 182 MET A N 1
ATOM 1334 C CA . MET A 1 182 ? -10.047 14.824 1.595 1.00 84.19 182 MET A CA 1
ATOM 1335 C C . MET A 1 182 ? -11.093 13.834 2.113 1.00 84.19 182 MET A C 1
ATOM 1337 O O . MET A 1 182 ? -11.947 14.223 2.909 1.00 84.19 182 MET A O 1
ATOM 1341 N N . ALA A 1 183 ? -11.021 12.559 1.725 1.00 79.69 183 ALA A N 1
ATOM 1342 C CA . ALA A 1 183 ? -11.873 11.512 2.283 1.00 79.69 183 ALA A CA 1
ATOM 1343 C C . ALA A 1 183 ? -11.653 11.367 3.800 1.00 79.69 183 ALA A C 1
ATOM 1345 O O . ALA A 1 183 ? -12.622 11.273 4.553 1.00 79.69 183 ALA A O 1
ATOM 1346 N N . GLY A 1 184 ? -10.397 11.452 4.257 1.00 81.62 184 GLY A N 1
ATOM 1347 C CA . GLY A 1 184 ? -10.037 11.498 5.676 1.00 81.62 184 GLY A CA 1
ATOM 1348 C C . GLY A 1 184 ? -10.639 12.702 6.411 1.00 81.62 184 GLY A C 1
ATOM 1349 O O . GLY A 1 184 ? -11.294 12.540 7.443 1.00 81.62 184 GLY A O 1
ATOM 1350 N N . VAL A 1 185 ? -10.492 13.907 5.846 1.00 86.81 185 VAL A N 1
ATOM 1351 C CA . VAL A 1 185 ? -11.108 15.145 6.372 1.00 86.81 185 VAL A CA 1
ATOM 1352 C C . VAL A 1 185 ? -12.635 15.029 6.420 1.00 86.81 185 VAL A C 1
ATOM 1354 O O . VAL A 1 185 ? -13.270 15.501 7.362 1.00 86.81 185 VAL A O 1
ATOM 1357 N N . GLY A 1 186 ? -13.240 14.335 5.456 1.00 82.44 186 GLY A N 1
ATOM 1358 C CA . GLY A 1 186 ? -14.670 14.052 5.427 1.00 82.44 186 GLY A CA 1
ATOM 1359 C C . GLY A 1 186 ? -15.180 13.297 6.659 1.00 82.44 186 GLY A C 1
ATOM 1360 O O . GLY A 1 186 ? -16.350 13.440 7.006 1.00 82.44 186 GLY A O 1
ATOM 1361 N N . PHE A 1 187 ? -14.342 12.546 7.382 1.00 81.81 187 PHE A N 1
ATOM 1362 C CA . PHE A 1 187 ? -14.767 11.889 8.624 1.00 81.81 187 PHE A CA 1
ATOM 1363 C C . PHE A 1 187 ? -14.933 12.847 9.804 1.00 81.81 187 PHE A C 1
ATOM 1365 O O . PHE A 1 187 ? -15.629 12.509 10.763 1.00 81.81 187 PHE A O 1
ATOM 1372 N N . LEU A 1 188 ? -14.376 14.057 9.730 1.00 86.00 188 LEU A N 1
ATOM 1373 C CA . LEU A 1 188 ? -14.473 15.044 10.806 1.00 86.00 188 LEU A CA 1
ATOM 1374 C C . LEU A 1 188 ? -15.902 15.510 11.069 1.00 86.00 188 LEU A C 1
ATOM 1376 O O . LEU A 1 188 ? -16.213 15.885 12.196 1.00 86.00 188 LEU A O 1
ATOM 1380 N N . GLN A 1 189 ? -16.787 15.411 10.073 1.00 84.69 189 GLN A N 1
ATOM 1381 C CA . GLN A 1 189 ? -18.213 15.714 10.226 1.00 84.69 189 GLN A CA 1
ATOM 1382 C C . GLN A 1 189 ? -18.907 14.828 11.277 1.00 84.69 189 GLN A C 1
ATOM 1384 O O . GLN A 1 189 ? -19.981 15.161 11.766 1.00 84.69 189 GLN A O 1
ATOM 1389 N N . PHE A 1 190 ? -18.302 13.690 11.626 1.00 82.06 190 PHE A N 1
ATOM 1390 C CA . PHE A 1 190 ? -18.828 12.753 12.617 1.00 82.06 190 PHE A CA 1
ATOM 1391 C C . PHE A 1 190 ? -18.211 12.933 14.005 1.00 82.06 190 PHE A C 1
ATOM 1393 O O . PHE A 1 190 ? -18.613 12.255 14.949 1.00 82.06 190 PHE A O 1
ATOM 1400 N N . CYS A 1 191 ? -17.252 13.846 14.139 1.00 84.56 191 CYS A N 1
ATOM 1401 C CA . CYS A 1 191 ? -16.609 14.178 15.397 1.00 84.56 191 CYS A CA 1
ATOM 1402 C C . CYS A 1 191 ? -17.228 15.448 15.990 1.00 84.56 191 CYS A C 1
ATOM 1404 O O . CYS A 1 191 ? -17.570 16.392 15.281 1.00 84.56 191 CYS A O 1
ATOM 1406 N N . ASN A 1 192 ? -17.311 15.521 17.321 1.00 88.81 192 ASN A N 1
ATOM 1407 C CA . ASN A 1 192 ? -17.719 16.754 17.988 1.00 88.81 192 ASN A CA 1
ATOM 1408 C C . ASN A 1 192 ? -16.554 17.765 17.995 1.00 88.81 192 ASN A C 1
ATOM 1410 O O . ASN A 1 192 ? -15.723 17.761 18.909 1.00 88.81 192 ASN A O 1
ATOM 1414 N N . LEU A 1 193 ? -16.513 18.630 16.975 1.00 86.75 193 LEU A N 1
ATOM 1415 C CA . LEU A 1 193 ? -15.524 19.707 16.815 1.00 86.75 193 LEU A CA 1
ATOM 1416 C C . LEU A 1 193 ? -15.738 20.897 17.768 1.00 86.75 193 LEU A C 1
ATOM 1418 O O . LEU A 1 193 ? -14.896 21.793 17.833 1.00 86.75 193 LEU A O 1
ATOM 1422 N N . ASN A 1 194 ? -16.814 20.910 18.559 1.00 88.31 194 ASN A N 1
ATOM 1423 C CA . ASN A 1 194 ? -16.999 21.937 19.587 1.00 88.31 194 ASN A CA 1
ATOM 1424 C C . ASN A 1 194 ? -16.115 21.680 20.814 1.00 88.31 194 ASN A C 1
ATOM 1426 O O . ASN A 1 194 ? -15.671 22.628 21.462 1.00 88.31 194 ASN A O 1
ATOM 1430 N N . SER A 1 195 ? -15.782 20.417 21.098 1.00 92.12 195 SER A N 1
ATOM 1431 C CA . SER A 1 195 ? -14.911 20.062 22.220 1.00 92.12 195 SER A CA 1
ATOM 1432 C C . SER A 1 195 ? -13.458 20.478 21.971 1.00 92.12 195 SER A C 1
ATOM 1434 O O . SER A 1 195 ? -12.875 20.177 20.925 1.00 92.12 195 SER A O 1
ATOM 1436 N N . PHE A 1 196 ? -12.839 21.121 22.966 1.00 92.31 196 PHE A N 1
ATOM 1437 C CA . PHE A 1 196 ? -11.410 21.451 22.944 1.00 92.31 196 PHE A CA 1
ATOM 1438 C C . PHE A 1 196 ? -10.535 20.199 22.785 1.00 92.31 196 PHE A C 1
ATOM 1440 O O . PHE A 1 196 ? -9.577 20.216 22.020 1.00 92.31 196 PHE A O 1
ATOM 1447 N N . ARG A 1 197 ? -10.908 19.084 23.431 1.00 92.00 197 ARG A N 1
ATOM 1448 C CA . ARG A 1 197 ? -10.155 17.821 23.378 1.00 92.00 197 ARG A CA 1
ATOM 1449 C C . ARG A 1 197 ? -10.030 17.288 21.950 1.00 92.00 197 ARG A C 1
ATOM 1451 O O . ARG A 1 197 ? -8.935 16.933 21.529 1.00 92.00 197 ARG A O 1
ATOM 1458 N N . THR A 1 198 ? -11.130 17.262 21.198 1.00 90.19 198 THR A N 1
ATOM 1459 C CA . THR A 1 198 ? -11.140 16.800 19.801 1.00 90.19 198 THR A CA 1
ATOM 1460 C C . THR A 1 198 ? -10.283 17.703 18.920 1.00 90.19 198 THR A C 1
ATOM 1462 O O . THR A 1 198 ? -9.461 17.207 18.155 1.00 90.19 198 THR A O 1
ATOM 1465 N N . LYS A 1 199 ? -10.434 19.027 19.063 1.00 89.88 199 LYS A N 1
ATOM 1466 C CA . LYS A 1 199 ? -9.650 20.016 18.309 1.00 89.88 199 LYS A CA 1
ATOM 1467 C C . LYS A 1 199 ? -8.155 19.903 18.599 1.00 89.88 199 LYS A C 1
ATOM 1469 O O . LYS A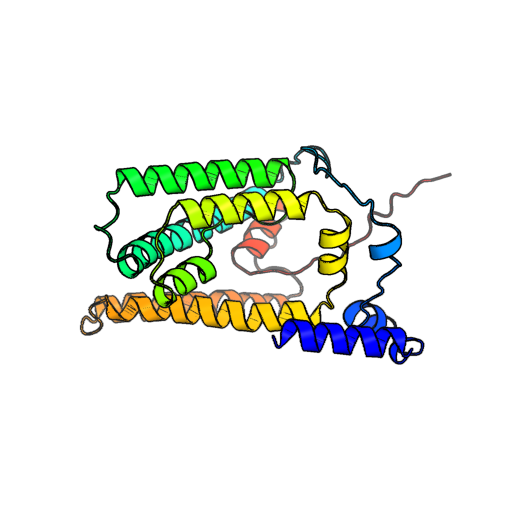 1 199 ? -7.363 19.952 17.666 1.00 89.88 199 LYS A O 1
ATOM 1474 N N . PHE A 1 200 ? -7.779 19.698 19.861 1.00 93.31 200 PHE A N 1
ATOM 1475 C CA . PHE A 1 200 ? -6.385 19.513 20.257 1.00 93.31 200 PHE A CA 1
ATOM 1476 C C . PHE A 1 200 ? -5.788 18.232 19.665 1.00 93.31 200 PHE A C 1
ATOM 1478 O O . PHE A 1 200 ? -4.742 18.297 19.031 1.00 93.31 200 PHE A O 1
ATOM 1485 N N . ILE A 1 201 ? -6.465 17.084 19.802 1.00 91.94 201 ILE A N 1
ATOM 1486 C CA . ILE A 1 201 ? -5.985 15.802 19.251 1.00 91.94 201 ILE A CA 1
ATOM 1487 C C . ILE A 1 201 ? -5.814 15.896 17.728 1.00 91.94 201 ILE A C 1
ATOM 1489 O O . ILE A 1 201 ? -4.804 15.456 17.180 1.00 91.94 201 ILE A O 1
ATOM 1493 N N . LEU A 1 202 ? -6.783 16.500 17.043 1.00 91.00 202 LEU A N 1
ATOM 1494 C CA . LEU A 1 202 ? -6.774 16.663 15.592 1.00 91.00 202 LEU A CA 1
ATOM 1495 C C . LEU A 1 202 ? -5.682 17.629 15.123 1.00 91.00 202 LEU A C 1
ATOM 1497 O O . LEU A 1 202 ? -4.911 17.295 14.230 1.00 91.00 202 LEU A O 1
ATOM 1501 N N . GLY A 1 203 ? -5.579 18.801 15.752 1.00 89.94 203 GLY A N 1
ATOM 1502 C CA . GLY A 1 203 ? -4.553 19.788 15.423 1.00 89.94 203 GLY A CA 1
ATOM 1503 C C . GLY A 1 203 ? -3.144 19.268 15.700 1.00 89.94 203 GLY A C 1
ATOM 1504 O O . GLY A 1 203 ? -2.264 19.412 14.858 1.00 89.94 203 GLY A O 1
ATOM 1505 N N . PHE A 1 204 ? -2.940 18.600 16.838 1.00 91.94 204 PHE A N 1
ATOM 1506 C CA . PHE A 1 204 ? -1.646 18.028 17.203 1.00 91.94 204 PHE A CA 1
ATOM 1507 C C . PHE A 1 204 ? -1.233 16.883 16.271 1.00 91.94 204 PHE A C 1
ATOM 1509 O O . PHE A 1 204 ? -0.092 16.855 15.817 1.00 91.94 204 PHE A O 1
ATOM 1516 N N . SER A 1 205 ? -2.147 15.962 15.949 1.00 90.06 205 SER A N 1
ATOM 1517 C CA . SER A 1 205 ? -1.852 14.846 15.037 1.00 90.06 205 SER A CA 1
ATOM 1518 C C . SER A 1 205 ? -1.538 15.318 13.617 1.00 90.06 205 SER A C 1
ATOM 1520 O O . SER A 1 205 ? -0.579 14.831 13.023 1.00 90.06 205 SER A O 1
ATOM 1522 N N . LEU A 1 206 ? -2.276 16.303 13.095 1.00 89.50 206 LEU A N 1
ATOM 1523 C CA . LEU A 1 206 ? -2.011 16.879 11.776 1.00 89.50 206 LEU A CA 1
ATOM 1524 C C . LEU A 1 206 ? -0.703 17.680 11.755 1.00 89.50 206 LEU A C 1
ATOM 1526 O O . LEU A 1 206 ? 0.085 17.542 10.822 1.00 89.50 206 LEU A O 1
ATOM 1530 N N . PHE A 1 207 ? -0.436 18.466 12.803 1.00 89.31 207 PHE A N 1
ATOM 1531 C CA . PHE A 1 207 ? 0.818 19.202 12.934 1.00 89.31 207 PHE A CA 1
ATOM 1532 C C . PHE A 1 207 ? 2.017 18.257 12.994 1.00 89.31 207 PHE A C 1
ATOM 1534 O O . PHE A 1 207 ? 2.942 18.425 12.209 1.00 89.31 207 PHE A O 1
ATOM 1541 N N . MET A 1 208 ? 1.996 17.246 13.868 1.00 86.62 208 MET A N 1
ATOM 1542 C CA . MET A 1 208 ? 3.083 16.266 13.972 1.00 86.62 208 MET A CA 1
ATOM 1543 C C . MET A 1 208 ? 3.236 15.429 12.699 1.00 86.62 208 MET A C 1
ATOM 1545 O O . MET A 1 208 ? 4.358 15.138 12.299 1.00 86.62 208 MET A O 1
ATOM 1549 N N . GLY A 1 209 ? 2.131 15.089 12.028 1.00 81.56 209 GLY A N 1
ATOM 1550 C CA . GLY A 1 209 ? 2.157 14.342 10.771 1.00 81.56 209 GLY A CA 1
ATOM 1551 C C . GLY A 1 209 ? 2.860 15.074 9.624 1.00 81.56 209 GLY A C 1
ATOM 1552 O O . GLY A 1 209 ? 3.414 14.417 8.751 1.00 81.56 209 GLY A O 1
ATOM 1553 N N . ILE A 1 210 ? 2.875 16.412 9.630 1.00 83.12 210 ILE A N 1
ATOM 1554 C CA . ILE A 1 210 ? 3.539 17.234 8.602 1.00 83.12 210 ILE A CA 1
ATOM 1555 C C . ILE A 1 210 ? 4.916 17.725 9.076 1.00 83.12 210 ILE A C 1
ATOM 1557 O O . ILE A 1 210 ? 5.876 17.720 8.307 1.00 83.12 210 ILE A O 1
ATOM 1561 N N . SER A 1 211 ? 5.036 18.151 10.336 1.00 82.31 211 SER A N 1
ATOM 1562 C CA . SER A 1 211 ? 6.240 18.812 10.853 1.00 82.31 211 SER A CA 1
ATOM 1563 C C . SER A 1 211 ? 7.407 17.854 11.060 1.00 82.31 211 SER A C 1
ATOM 1565 O O . SER A 1 211 ? 8.535 18.195 10.713 1.00 82.31 211 SER A O 1
ATOM 1567 N N . VAL A 1 212 ? 7.143 16.650 11.574 1.00 79.69 212 VAL A N 1
ATOM 1568 C CA . VAL A 1 212 ? 8.163 15.622 11.809 1.00 79.69 212 VAL A CA 1
ATOM 1569 C C . VAL A 1 212 ? 8.865 15.240 10.501 1.00 79.69 212 VAL A C 1
ATOM 1571 O O . VAL A 1 212 ? 10.079 15.433 10.424 1.00 79.69 212 VAL A O 1
ATOM 1574 N N . PRO A 1 213 ? 8.169 14.772 9.443 1.00 74.25 213 PRO A N 1
ATOM 1575 C CA . PRO A 1 213 ? 8.850 14.392 8.208 1.00 74.25 213 PRO A CA 1
ATOM 1576 C C . PRO A 1 213 ? 9.578 15.572 7.551 1.00 74.25 213 PRO A C 1
ATOM 1578 O O . PRO A 1 213 ? 10.682 15.382 7.047 1.00 74.25 213 PRO A O 1
ATOM 1581 N N . GLN A 1 214 ? 9.027 16.790 7.609 1.00 76.31 214 GLN A N 1
ATOM 1582 C CA . GLN A 1 214 ? 9.687 17.972 7.047 1.00 76.31 214 GLN A CA 1
ATOM 1583 C C . GLN A 1 214 ? 10.970 18.345 7.803 1.00 76.31 214 GLN A C 1
ATOM 1585 O O . GLN A 1 214 ? 11.992 18.596 7.168 1.00 76.31 214 GLN A O 1
ATOM 1590 N N . TYR A 1 215 ? 10.949 18.331 9.140 1.00 74.94 215 TYR A N 1
ATOM 1591 C CA . TYR A 1 215 ? 12.126 18.605 9.968 1.00 74.94 215 TYR A CA 1
ATOM 1592 C C . TYR A 1 215 ? 13.270 17.639 9.653 1.00 74.94 215 TYR A C 1
ATOM 1594 O O . TYR A 1 215 ? 14.417 18.053 9.495 1.00 74.94 215 TYR A O 1
ATOM 1602 N N . PHE A 1 216 ? 12.962 16.347 9.527 1.00 70.25 216 PHE A N 1
ATOM 1603 C CA . PHE A 1 216 ? 13.978 15.344 9.233 1.00 70.25 216 PHE A CA 1
ATOM 1604 C C . PHE A 1 216 ? 14.466 15.402 7.787 1.00 70.25 216 PHE A C 1
ATOM 1606 O O . PHE A 1 216 ? 15.662 15.238 7.562 1.00 70.25 216 PHE A O 1
ATOM 1613 N N . ASN A 1 217 ? 13.599 15.721 6.825 1.00 68.56 217 ASN A N 1
ATOM 1614 C CA . ASN A 1 217 ? 14.013 15.970 5.446 1.00 68.56 217 ASN A CA 1
ATOM 1615 C C . ASN A 1 217 ? 15.029 17.128 5.378 1.00 68.56 217 ASN A C 1
ATOM 1617 O O . ASN A 1 217 ? 16.114 16.986 4.811 1.00 68.56 217 ASN A O 1
ATOM 1621 N N . GLU A 1 218 ? 14.744 18.235 6.063 1.00 70.38 218 GLU A N 1
ATOM 1622 C CA . GLU A 1 218 ? 15.634 19.395 6.118 1.00 70.38 218 GLU A CA 1
ATOM 1623 C C . GLU A 1 218 ? 16.936 19.092 6.876 1.00 70.38 218 GLU A C 1
ATOM 1625 O O . GLU A 1 218 ? 18.023 19.375 6.369 1.00 70.38 218 GLU A O 1
ATOM 1630 N N . TYR A 1 219 ? 16.863 18.395 8.014 1.00 68.25 219 TYR A N 1
ATOM 1631 C CA . TYR A 1 219 ? 18.043 17.934 8.749 1.00 68.25 219 TYR A CA 1
ATOM 1632 C C . TYR A 1 219 ? 18.961 17.064 7.878 1.00 68.25 219 TYR A C 1
ATOM 1634 O O . TYR A 1 219 ? 20.170 17.288 7.842 1.00 68.25 219 TYR A O 1
ATOM 1642 N N . THR A 1 220 ? 18.405 16.113 7.118 1.00 62.28 220 THR A N 1
ATOM 1643 C CA . THR A 1 220 ? 19.201 15.276 6.206 1.00 62.28 220 THR A CA 1
ATOM 1644 C C . THR A 1 220 ? 19.800 16.054 5.040 1.00 62.28 220 THR A C 1
ATOM 1646 O O . THR A 1 220 ? 20.921 15.752 4.630 1.00 62.28 220 THR A O 1
ATOM 1649 N N . SER A 1 221 ? 19.102 17.078 4.538 1.00 61.41 221 SER A N 1
ATOM 1650 C CA . SER A 1 221 ? 19.610 17.940 3.465 1.00 61.41 221 SER A CA 1
ATOM 1651 C C . SER A 1 221 ? 20.831 18.763 3.895 1.00 61.41 221 SER A C 1
ATOM 1653 O O . SER A 1 221 ? 21.715 19.016 3.080 1.00 61.41 221 SER A O 1
ATOM 1655 N N . VAL A 1 222 ? 20.910 19.120 5.183 1.00 65.38 222 VAL A N 1
ATOM 1656 C CA . VAL A 1 222 ? 22.011 19.901 5.768 1.00 65.38 222 VAL A CA 1
ATOM 1657 C C . VAL A 1 222 ? 23.149 19.004 6.265 1.00 65.38 222 VAL A C 1
ATOM 1659 O O . VAL A 1 222 ? 24.317 19.321 6.060 1.00 65.38 222 VAL A O 1
ATOM 1662 N N . ALA A 1 223 ? 22.832 17.880 6.915 1.00 64.81 223 ALA A N 1
ATOM 1663 C CA . ALA A 1 223 ? 23.822 17.007 7.548 1.00 64.81 223 ALA A CA 1
ATOM 1664 C C . ALA A 1 223 ? 24.453 15.981 6.586 1.00 64.81 223 ALA A C 1
ATOM 1666 O O . ALA A 1 223 ? 25.537 15.471 6.861 1.00 64.81 223 ALA A O 1
ATOM 1667 N N . GLY A 1 224 ? 23.798 15.648 5.467 1.00 63.31 224 GLY A N 1
ATOM 1668 C CA . GLY A 1 224 ? 24.281 14.652 4.499 1.00 63.31 224 GLY A CA 1
ATOM 1669 C C . GLY A 1 224 ? 24.146 13.188 4.952 1.00 63.31 224 GLY A C 1
ATOM 1670 O O . GLY A 1 224 ? 24.485 12.278 4.197 1.00 63.31 224 GLY A O 1
ATOM 1671 N N . PHE A 1 225 ? 23.626 12.942 6.157 1.00 61.91 225 PHE A N 1
ATOM 1672 C CA . PHE A 1 225 ? 23.300 11.619 6.693 1.00 61.91 225 PHE A CA 1
ATOM 1673 C C . PHE A 1 225 ? 21.918 11.628 7.359 1.00 61.91 225 PHE A C 1
ATOM 1675 O O . PHE A 1 225 ? 21.416 12.672 7.774 1.00 61.91 225 PHE A O 1
ATOM 1682 N N . GLY A 1 226 ? 21.289 10.451 7.439 1.00 60.47 226 GLY A N 1
ATOM 1683 C CA . GLY A 1 226 ? 20.008 10.272 8.122 1.00 60.47 226 GLY A CA 1
ATOM 1684 C C . GLY A 1 226 ? 20.101 10.572 9.628 1.00 60.47 226 GLY A C 1
ATOM 1685 O O . GLY A 1 226 ? 21.139 10.297 10.226 1.00 60.47 226 GLY A O 1
ATOM 1686 N N . PRO A 1 227 ? 19.043 11.093 10.272 1.00 56.56 227 PRO A N 1
ATOM 1687 C CA . PRO A 1 227 ? 19.047 11.484 11.690 1.00 56.56 227 PRO A CA 1
ATOM 1688 C C . PRO A 1 227 ? 19.422 10.354 12.657 1.00 56.56 227 PRO A C 1
ATOM 1690 O O . PRO A 1 227 ? 19.951 10.618 13.734 1.00 56.56 227 PRO A O 1
ATOM 1693 N N . VAL A 1 228 ? 19.194 9.094 12.276 1.00 56.56 228 VAL A N 1
ATOM 1694 C CA . VAL A 1 228 ? 19.774 7.942 12.969 1.00 56.56 228 VAL A CA 1
ATOM 1695 C C . VAL A 1 228 ? 21.031 7.508 12.224 1.00 56.56 228 VAL A C 1
ATOM 1697 O O . VAL A 1 228 ? 20.946 6.928 11.140 1.00 56.56 228 VAL A O 1
ATOM 1700 N N . HIS A 1 229 ? 22.190 7.785 12.827 1.00 57.00 229 HIS A N 1
ATOM 1701 C CA . HIS A 1 229 ? 23.499 7.341 12.357 1.00 57.00 229 HIS A CA 1
ATOM 1702 C C . HIS A 1 229 ? 24.158 6.489 13.443 1.00 57.00 229 HIS A C 1
ATOM 1704 O O . HIS A 1 229 ? 24.700 6.984 14.428 1.00 57.00 229 HIS A O 1
ATOM 1710 N N . THR A 1 230 ? 24.069 5.174 13.279 1.00 58.66 230 THR A N 1
ATOM 1711 C CA . THR A 1 230 ? 24.702 4.200 14.169 1.00 58.66 230 THR A CA 1
ATOM 1712 C C . THR A 1 230 ? 25.444 3.156 13.335 1.00 58.66 230 THR A C 1
ATOM 1714 O O . THR A 1 230 ? 25.046 2.861 12.208 1.00 58.66 230 THR A O 1
ATOM 1717 N N . HIS A 1 231 ? 26.512 2.560 13.883 1.00 54.41 231 HIS A N 1
ATOM 1718 C CA . HIS A 1 231 ? 27.302 1.519 13.199 1.00 54.41 231 HIS A CA 1
ATOM 1719 C C . HIS A 1 231 ? 26.458 0.308 12.754 1.00 54.41 231 HIS A C 1
ATOM 1721 O O . HIS A 1 231 ? 26.805 -0.394 11.801 1.00 54.41 231 HIS A O 1
ATOM 1727 N N . ALA A 1 232 ? 25.316 0.086 13.406 1.00 49.38 232 ALA A N 1
ATOM 1728 C CA . ALA A 1 232 ? 24.285 -0.827 12.951 1.00 49.38 232 ALA A CA 1
ATOM 1729 C C . ALA A 1 232 ? 23.463 -0.194 11.811 1.00 49.38 232 ALA A C 1
ATOM 1731 O O . ALA A 1 232 ? 22.510 0.560 12.026 1.00 49.38 232 ALA A O 1
ATOM 1732 N N . ARG A 1 233 ? 23.827 -0.548 10.573 1.00 56.09 233 ARG A N 1
ATOM 1733 C CA . ARG A 1 233 ? 23.121 -0.125 9.351 1.00 56.09 233 ARG A CA 1
ATOM 1734 C C . ARG A 1 233 ? 21.625 -0.459 9.377 1.00 56.09 233 ARG A C 1
ATOM 1736 O O . ARG A 1 233 ? 20.846 0.336 8.876 1.00 56.09 233 ARG A O 1
ATOM 1743 N N . TRP A 1 234 ? 21.218 -1.553 10.026 1.00 52.34 234 TRP A N 1
ATOM 1744 C CA . TRP A 1 234 ? 19.808 -1.945 10.123 1.00 52.34 234 TRP A CA 1
ATOM 1745 C C . TRP A 1 234 ? 18.965 -0.927 10.907 1.00 52.34 234 TRP A C 1
ATOM 1747 O O . TRP A 1 234 ? 17.922 -0.516 10.408 1.00 52.34 234 TRP A O 1
ATOM 1757 N N . VAL A 1 235 ? 19.443 -0.439 12.063 1.00 53.75 235 VAL A N 1
ATOM 1758 C CA . VAL A 1 235 ? 18.756 0.584 12.887 1.00 53.75 235 VAL A CA 1
ATOM 1759 C C . VAL A 1 235 ? 18.649 1.903 12.128 1.00 53.75 235 VAL A C 1
ATOM 1761 O O . VAL A 1 235 ? 17.596 2.538 12.103 1.00 53.75 235 VAL A O 1
ATOM 1764 N N . SER A 1 236 ? 19.745 2.286 11.471 1.00 52.84 236 SER A N 1
ATOM 1765 C CA . SER A 1 236 ? 19.813 3.509 10.676 1.00 52.84 236 SER A CA 1
ATOM 1766 C C . SER A 1 236 ? 18.840 3.441 9.488 1.00 52.84 236 SER A C 1
ATOM 1768 O O . SER A 1 236 ? 18.077 4.375 9.272 1.00 52.84 236 SER A O 1
ATOM 1770 N N . SER A 1 237 ? 18.773 2.319 8.765 1.00 54.38 237 SER A N 1
ATOM 1771 C CA . SER A 1 237 ? 17.846 2.145 7.638 1.00 54.38 237 SER A CA 1
ATOM 1772 C C . SER A 1 237 ? 16.377 2.089 8.070 1.00 54.38 237 SER A C 1
ATOM 1774 O O . SER A 1 237 ? 15.555 2.772 7.466 1.00 54.38 237 SER A O 1
ATOM 1776 N N . SER A 1 238 ? 16.036 1.353 9.140 1.00 53.62 238 SER A N 1
ATOM 1777 C CA . SER A 1 238 ? 14.634 1.258 9.605 1.00 53.62 238 SER A CA 1
ATOM 1778 C C . SER A 1 238 ? 14.096 2.617 10.030 1.00 53.62 238 SER A C 1
ATOM 1780 O O . SER A 1 238 ? 13.034 3.040 9.585 1.00 53.62 238 SER A O 1
ATOM 1782 N N . ALA A 1 239 ? 14.827 3.313 10.901 1.00 53.81 239 ALA A N 1
ATOM 1783 C CA . ALA A 1 239 ? 14.359 4.580 11.442 1.00 53.81 239 ALA A CA 1
ATOM 1784 C C . ALA A 1 239 ? 14.250 5.649 10.345 1.00 53.81 239 ALA A C 1
ATOM 1786 O O . ALA A 1 239 ? 13.257 6.373 10.290 1.00 53.81 239 ALA A O 1
ATOM 1787 N N . ASN A 1 240 ? 15.215 5.690 9.419 1.00 57.53 240 ASN A N 1
ATOM 1788 C CA . ASN A 1 240 ? 15.228 6.671 8.335 1.00 57.53 240 ASN A CA 1
ATOM 1789 C C . ASN A 1 240 ? 14.169 6.400 7.253 1.00 57.53 240 ASN A C 1
ATOM 1791 O O . ASN A 1 240 ? 13.600 7.344 6.707 1.00 57.53 240 ASN A O 1
ATOM 1795 N N . GLN A 1 241 ? 13.847 5.139 6.969 1.00 57.78 241 GLN A N 1
ATOM 1796 C CA . GLN A 1 241 ? 12.858 4.786 5.949 1.00 57.78 241 GLN A CA 1
ATOM 1797 C C . GLN A 1 241 ? 11.411 4.901 6.456 1.00 57.78 241 GLN A C 1
ATOM 1799 O O . GLN A 1 241 ? 10.529 5.309 5.706 1.00 57.78 241 GLN A O 1
ATOM 1804 N N . VAL A 1 242 ? 11.167 4.589 7.731 1.00 55.47 242 VAL A N 1
ATOM 1805 C CA . VAL A 1 242 ? 9.819 4.534 8.330 1.00 55.47 242 VAL A CA 1
ATOM 1806 C C . VAL A 1 242 ? 9.351 5.866 8.857 1.00 55.47 242 VAL A C 1
ATOM 1808 O O . VAL A 1 242 ? 8.217 6.261 8.608 1.00 55.47 242 VAL A O 1
ATOM 1811 N N . LEU A 1 243 ? 10.200 6.529 9.641 1.00 52.56 243 LEU A N 1
ATOM 1812 C CA . LEU A 1 243 ? 9.810 7.770 10.292 1.00 52.56 243 LEU A CA 1
ATOM 1813 C C . LEU A 1 243 ? 10.079 8.981 9.400 1.00 52.56 243 LEU A C 1
ATOM 1815 O O . LEU A 1 243 ? 9.394 9.991 9.537 1.00 52.56 243 LEU A O 1
ATOM 1819 N N . PHE A 1 244 ? 11.069 8.898 8.505 1.00 52.66 244 PHE A N 1
ATOM 1820 C CA . PHE A 1 244 ? 11.628 10.079 7.838 1.00 52.66 244 PHE A CA 1
ATOM 1821 C C . PHE A 1 244 ? 11.535 10.032 6.308 1.00 52.66 244 PHE A C 1
ATOM 1823 O O . PHE A 1 244 ? 12.048 10.929 5.645 1.00 52.66 244 PHE A O 1
ATOM 1830 N N . SER A 1 245 ? 10.843 9.026 5.747 1.00 49.91 245 SER A N 1
ATOM 1831 C CA . SER A 1 245 ? 10.570 8.879 4.307 1.00 49.91 245 SER A CA 1
ATOM 1832 C C . SER A 1 245 ? 11.816 9.095 3.432 1.00 49.91 245 SER A C 1
ATOM 1834 O O . SER A 1 245 ? 11.770 9.772 2.401 1.00 49.91 245 SER A O 1
ATOM 1836 N N . TYR A 1 246 ? 12.950 8.535 3.857 1.00 47.12 246 TYR A N 1
ATOM 1837 C CA . TYR A 1 246 ? 14.223 8.664 3.158 1.00 47.12 246 TYR A CA 1
ATOM 1838 C C . TYR A 1 246 ? 14.209 7.909 1.820 1.00 47.12 246 TYR A C 1
ATOM 1840 O O . TYR A 1 246 ? 14.028 6.694 1.781 1.00 47.12 246 TYR A O 1
ATOM 1848 N N . ASN A 1 247 ? 14.451 8.625 0.718 1.00 41.69 247 ASN A N 1
ATOM 1849 C CA . ASN A 1 247 ? 14.503 8.076 -0.642 1.00 41.69 247 ASN A CA 1
ATOM 1850 C C . ASN A 1 247 ? 15.949 8.040 -1.174 1.00 41.69 247 ASN A C 1
ATOM 1852 O O . ASN A 1 247 ? 16.261 8.553 -2.246 1.00 41.69 247 ASN A O 1
ATOM 1856 N N . GLY A 1 248 ? 16.870 7.475 -0.392 1.00 37.50 248 GLY A N 1
ATOM 1857 C CA . GLY A 1 248 ? 18.270 7.306 -0.785 1.00 37.50 248 GLY A CA 1
ATOM 1858 C C . GLY A 1 248 ? 18.537 5.992 -1.506 1.00 37.50 248 GLY A C 1
ATOM 1859 O O . GLY A 1 248 ? 19.408 5.237 -1.091 1.00 37.50 248 GLY A O 1
ATOM 1860 N N . TYR A 1 249 ? 17.829 5.718 -2.602 1.00 33.81 249 TYR A N 1
ATOM 1861 C CA . TYR A 1 249 ? 18.230 4.671 -3.547 1.00 33.81 249 TYR A CA 1
ATOM 1862 C C . TYR A 1 249 ? 19.148 5.255 -4.625 1.00 33.81 249 TYR A C 1
ATOM 1864 O O . TYR A 1 249 ? 18.874 5.159 -5.821 1.00 33.81 249 TYR A O 1
ATOM 1872 N N . HIS A 1 250 ? 20.282 5.833 -4.221 1.00 28.52 250 HIS A N 1
ATOM 1873 C CA . HIS A 1 250 ? 21.440 5.787 -5.105 1.00 28.52 250 HIS A CA 1
ATOM 1874 C C . HIS A 1 250 ? 21.958 4.353 -5.050 1.00 28.52 250 HIS A C 1
ATOM 1876 O O . HIS A 1 250 ? 22.689 3.971 -4.139 1.00 28.52 250 HIS A O 1
ATOM 1882 N N . LEU A 1 251 ? 21.515 3.558 -6.026 1.00 32.06 251 LEU A N 1
ATOM 1883 C CA . LEU A 1 251 ? 22.160 2.327 -6.458 1.00 32.06 251 LEU A CA 1
ATOM 1884 C C . LEU A 1 251 ? 23.674 2.572 -6.487 1.00 32.06 251 LEU A C 1
ATOM 1886 O O . LEU A 1 251 ? 24.198 3.128 -7.449 1.00 32.06 251 LEU A O 1
ATOM 1890 N N . THR A 1 252 ? 24.386 2.177 -5.436 1.00 24.78 252 THR A N 1
ATOM 1891 C CA . THR A 1 252 ? 25.791 1.822 -5.580 1.00 24.78 252 THR A CA 1
ATOM 1892 C C . THR A 1 252 ? 25.745 0.468 -6.274 1.00 24.78 252 THR A C 1
ATOM 1894 O O . THR A 1 252 ? 25.295 -0.506 -5.662 1.00 24.78 252 THR A O 1
ATOM 1897 N N . PRO A 1 253 ? 26.092 0.372 -7.571 1.00 26.19 253 PRO A N 1
ATOM 1898 C CA . PRO A 1 253 ? 26.200 -0.929 -8.194 1.00 26.19 253 PRO A CA 1
ATOM 1899 C C . PRO A 1 253 ? 27.187 -1.741 -7.357 1.00 26.19 253 PRO A C 1
ATOM 1901 O O . PRO A 1 253 ? 28.292 -1.286 -7.058 1.00 26.19 253 PRO A O 1
ATOM 1904 N N . ARG A 1 254 ? 26.774 -2.947 -6.961 1.00 30.08 254 ARG A N 1
ATOM 1905 C CA . ARG A 1 254 ? 27.700 -3.997 -6.542 1.00 30.08 254 ARG A CA 1
ATOM 1906 C C . ARG A 1 254 ? 28.641 -4.218 -7.727 1.00 30.08 254 ARG A C 1
ATOM 1908 O O . ARG A 1 254 ? 28.351 -5.024 -8.607 1.00 30.08 254 ARG A O 1
ATOM 1915 N N . VAL A 1 255 ? 29.762 -3.503 -7.760 1.00 27.97 255 VAL A N 1
ATOM 1916 C CA . VAL A 1 255 ? 30.936 -3.922 -8.515 1.00 27.97 255 VAL A CA 1
ATOM 1917 C C . VAL A 1 255 ? 31.406 -5.186 -7.807 1.00 27.97 255 VAL A C 1
ATOM 1919 O O . VAL A 1 255 ? 32.178 -5.154 -6.853 1.00 27.97 255 VAL A O 1
ATOM 1922 N N . LYS A 1 256 ? 30.848 -6.330 -8.214 1.00 27.55 256 LYS A N 1
ATOM 1923 C CA . LYS A 1 256 ? 31.555 -7.592 -8.058 1.00 27.55 256 LYS A CA 1
ATOM 1924 C C . LYS A 1 256 ? 32.787 -7.440 -8.938 1.00 27.55 256 LYS A C 1
ATOM 1926 O O . LYS A 1 256 ? 32.683 -7.552 -10.154 1.00 27.55 256 LYS A O 1
ATOM 1931 N N . ASN A 1 257 ? 33.928 -7.160 -8.315 1.00 25.55 257 ASN A N 1
ATOM 1932 C CA . ASN A 1 257 ? 35.218 -7.512 -8.884 1.00 25.55 257 ASN A CA 1
ATOM 1933 C C . ASN A 1 257 ? 35.165 -9.012 -9.195 1.00 25.55 257 ASN A C 1
ATOM 1935 O O . ASN A 1 257 ? 35.324 -9.843 -8.304 1.00 25.55 257 ASN A O 1
ATOM 1939 N N . GLN A 1 258 ? 34.868 -9.356 -10.445 1.00 28.38 258 GLN A N 1
ATOM 1940 C CA . GLN A 1 258 ? 35.316 -10.609 -11.023 1.00 28.38 258 GLN A CA 1
ATOM 1941 C C . GLN A 1 258 ? 36.707 -10.327 -11.572 1.00 28.38 258 GLN A C 1
ATOM 1943 O O . GLN A 1 258 ? 36.883 -9.804 -12.664 1.00 28.38 258 GLN A O 1
ATOM 1948 N N . SER A 1 259 ? 37.689 -10.597 -10.723 1.00 27.41 259 SER A N 1
ATOM 1949 C CA . SER A 1 259 ? 39.052 -10.874 -11.134 1.00 27.41 259 SER A CA 1
ATOM 1950 C C . SER A 1 259 ? 39.052 -12.129 -12.008 1.00 27.41 259 SER A C 1
ATOM 1952 O O . SER A 1 259 ? 38.763 -13.206 -11.487 1.00 27.41 259 SER A O 1
ATOM 1954 N N . THR A 1 260 ? 39.323 -11.952 -13.299 1.00 31.30 260 THR A N 1
ATOM 1955 C CA . THR A 1 260 ? 40.315 -12.663 -14.134 1.00 31.30 260 THR A CA 1
ATOM 1956 C C . THR A 1 260 ? 40.313 -12.000 -15.498 1.00 31.30 260 THR A C 1
ATOM 1958 O O . THR A 1 260 ? 39.214 -11.953 -16.096 1.00 31.30 260 THR A O 1
#